Protein AF-A0A961TR04-F1 (afdb_monomer)

Foldseek 3Di:
DDDDDDDDPDDPPPPPPPPPPPPPQQLLLVVCVQAAAAEEEEEEQDPDPLSQVLRVLQLVLLCVLCVVPPHYYDYLYYFYDDPRHDPPGPSDCVVSVVVDPTPWYWYWYWYWYWDDQVKIKIKIKTWTWTWDDVCPDDPDPDDDDTDTDTRDMDMDIDIDHNVCVSVVRSVVSSVVSSVVSVSSRVSD

pLDDT: mean 76.0, std 17.71, range [36.78, 93.38]

Mean predicted aligned error: 11.46 Å

Radius of gyration: 23.52 Å; Cα contacts (8 Å, |Δi|>4): 302; chains: 1; bounding box: 79×54×66 Å

Nearest PDB structures (foldseek):
  7ozs-assembly1_C  TM=2.404E-01  e=2.301E-02  Thermochaetoides thermophila DSM 1495
  6yfn-assembly1_AA  TM=3.286E-01  e=3.580E+00  Leviviridae sp.
  6yfm-assembly1_AA  TM=3.570E-01  e=7.426E+00  Leviviridae sp.

Secondary structure (DSSP, 8-state):
-----------------------PPP-HHHHHTT--EEEEEEEES---HHHHHHHHHHHHHHHHHTTTSSSEEEEEEEEE-GGG--TTS---THHHHTTSS-SSEEEEEEEEEE--SSS-EEEEEEEEEEEE-TTTSS---S----EEEEEEEEEEEEES-TTTHHHHHHHHHHHHHHHHHHHHHHT-

Solvent-accessible surface area (backbone atoms only — not comparable to full-atom values): 10996 Å² total; per-residue (Å²): 134,88,83,86,84,87,83,81,82,79,74,82,79,75,78,76,74,73,73,66,75,73,74,76,76,79,62,30,45,70,67,50,60,78,49,59,22,34,39,32,35,26,42,24,44,42,82,54,74,56,51,58,53,35,43,53,50,37,46,49,37,51,47,60,55,40,67,84,51,96,49,53,70,44,79,73,51,76,35,35,30,75,92,41,34,54,100,85,52,72,56,58,60,68,69,61,59,70,72,45,101,42,92,36,43,41,33,38,39,35,40,38,39,51,54,58,87,89,67,30,37,40,39,41,34,41,34,34,28,35,81,35,55,75,38,74,81,46,101,52,96,55,93,50,68,72,46,72,44,73,78,46,77,52,75,50,74,52,69,50,62,65,92,53,44,53,63,53,53,31,53,52,50,27,54,52,48,40,51,51,39,50,53,44,62,72,35,104

Sequence (188 aa):
MKRLLTALLLAPIALSLAHSPTRAETDWKTVMAGIDGIVVYCRSTTREKYAAKICGTIAAAVSEGFGKSPLSVTDAGMVYTGAAAGKDENSDPLKTRSAHSFANPLFMRVHIKGTDDNNPAIYVGLRTMIAFEAATNSGSDLPGKAGDLVIEEVEAVANGPKSKLPAFIAANIAKRTKALIGEIVAGM

Structure (mmCIF, N/CA/C/O backbone):
data_AF-A0A961TR04-F1
#
_entry.id   AF-A0A961TR04-F1
#
loop_
_atom_site.group_PDB
_atom_site.id
_atom_site.type_symbol
_atom_site.label_atom_id
_atom_site.label_alt_id
_atom_site.label_comp_id
_atom_site.label_asym_id
_atom_site.label_entity_id
_atom_site.label_seq_id
_atom_site.pdbx_PDB_ins_code
_atom_site.Cartn_x
_atom_site.Cartn_y
_atom_site.Cartn_z
_atom_site.occupancy
_atom_site.B_iso_or_equiv
_atom_site.auth_seq_id
_atom_site.auth_comp_id
_atom_site.auth_asym_id
_atom_site.auth_atom_id
_atom_site.pdbx_PDB_model_num
ATOM 1 N N . MET A 1 1 ? -56.587 38.578 -44.967 1.00 37.03 1 MET A N 1
ATOM 2 C CA . MET A 1 1 ? -55.841 37.897 -46.052 1.00 37.03 1 MET A CA 1
ATOM 3 C C . MET A 1 1 ? -54.369 37.795 -45.662 1.00 37.03 1 MET A C 1
ATOM 5 O O . MET A 1 1 ? -53.836 38.816 -45.274 1.00 37.03 1 MET A O 1
ATOM 9 N N . LYS A 1 2 ? -53.766 36.600 -45.832 1.00 36.78 2 LYS A N 1
ATOM 10 C CA . LYS A 1 2 ? -52.315 36.278 -45.962 1.00 36.78 2 LYS A CA 1
ATOM 11 C C . LYS A 1 2 ? -51.413 36.592 -44.743 1.00 36.78 2 LYS A C 1
ATOM 13 O O . LYS A 1 2 ? -51.252 37.741 -44.385 1.00 36.78 2 LYS A O 1
ATOM 18 N N . ARG A 1 3 ? -50.961 35.597 -43.961 1.00 41.91 3 ARG A N 1
ATOM 19 C CA . ARG A 1 3 ? -49.939 34.526 -44.165 1.00 41.91 3 ARG A CA 1
ATOM 20 C C . ARG A 1 3 ? -48.523 34.949 -43.720 1.00 41.91 3 ARG A C 1
ATOM 22 O O . ARG A 1 3 ? -47.946 35.828 -44.334 1.00 41.91 3 ARG A O 1
ATOM 29 N N . LEU A 1 4 ? -48.028 34.196 -42.725 1.00 45.94 4 LEU A N 1
ATOM 30 C CA . LEU A 1 4 ? -46.658 33.716 -42.458 1.00 45.94 4 LEU A CA 1
ATOM 31 C C . LEU A 1 4 ? -45.469 34.683 -42.586 1.00 45.94 4 LEU A C 1
ATOM 33 O O . LEU A 1 4 ? -45.166 35.128 -43.683 1.00 45.94 4 LEU A O 1
ATOM 37 N N . LEU A 1 5 ? -44.636 34.727 -41.539 1.00 45.53 5 LEU A N 1
ATOM 38 C CA . LEU A 1 5 ? -43.293 34.129 -41.623 1.00 45.53 5 LEU A CA 1
ATOM 39 C C . LEU A 1 5 ? -42.699 33.892 -40.225 1.00 45.53 5 LEU A C 1
ATOM 41 O O . LEU A 1 5 ? -42.346 34.808 -39.492 1.00 45.53 5 LEU A O 1
ATOM 45 N N . THR A 1 6 ? -42.631 32.611 -39.879 1.00 51.78 6 THR A N 1
ATOM 46 C CA . THR A 1 6 ? -41.974 32.033 -38.710 1.00 51.78 6 THR A CA 1
ATOM 47 C C . THR A 1 6 ? -40.463 32.055 -38.945 1.00 51.78 6 THR A C 1
ATOM 49 O O . THR A 1 6 ? -39.988 31.385 -39.859 1.00 51.78 6 THR A O 1
ATOM 52 N N . ALA A 1 7 ? -39.698 32.797 -38.141 1.00 49.91 7 ALA A N 1
ATOM 53 C CA . ALA A 1 7 ? -38.238 32.701 -38.128 1.00 49.91 7 ALA A CA 1
ATOM 54 C C . ALA A 1 7 ? -37.810 31.759 -36.993 1.00 49.91 7 ALA A C 1
ATOM 56 O O . ALA A 1 7 ? -37.716 32.148 -35.831 1.00 49.91 7 ALA A O 1
ATOM 57 N N . LEU A 1 8 ? -37.612 30.490 -37.352 1.00 46.19 8 LEU A N 1
ATOM 58 C CA . LEU A 1 8 ? -37.043 29.451 -36.502 1.00 46.19 8 LEU A CA 1
ATOM 59 C C . LEU A 1 8 ? -35.524 29.696 -36.405 1.00 46.19 8 LEU A C 1
ATOM 61 O O . LEU A 1 8 ? -34.775 29.350 -37.316 1.00 46.19 8 LEU A O 1
ATOM 65 N N . LEU A 1 9 ? -35.059 30.326 -35.325 1.00 46.28 9 LEU A N 1
ATOM 66 C CA . LEU A 1 9 ? -33.632 30.383 -34.997 1.00 46.28 9 LEU A CA 1
ATOM 67 C C . LEU A 1 9 ? -33.220 29.046 -34.369 1.00 46.28 9 LEU A C 1
ATOM 69 O O . LEU A 1 9 ? -33.345 28.829 -33.167 1.00 46.28 9 LEU A O 1
ATOM 73 N N . LEU A 1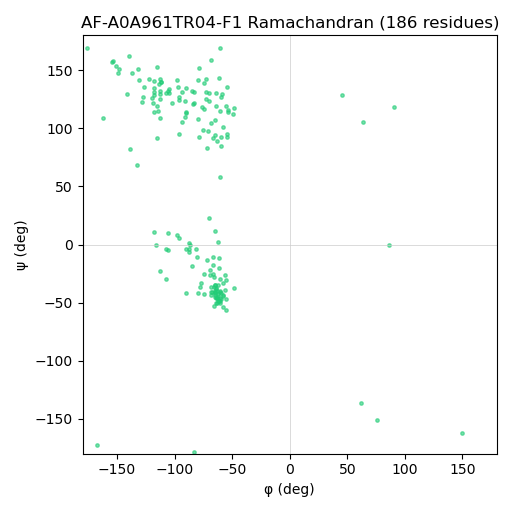 10 ? -32.755 28.131 -35.219 1.00 46.91 10 LEU A N 1
ATOM 74 C CA . LEU A 1 10 ? -32.037 26.923 -34.822 1.00 46.91 10 LEU A CA 1
ATOM 75 C C . LEU A 1 10 ? -30.648 27.327 -34.314 1.00 46.91 10 LEU A C 1
ATOM 77 O O . LEU A 1 10 ? -29.726 27.542 -35.098 1.00 46.91 10 LEU A O 1
ATOM 81 N N . ALA A 1 11 ? -30.501 27.440 -32.995 1.00 53.88 11 ALA A N 1
ATOM 82 C CA . ALA A 1 11 ? -29.190 27.435 -32.363 1.00 53.88 11 ALA A CA 1
ATOM 83 C C . ALA A 1 11 ? -28.605 26.014 -32.479 1.00 53.88 11 ALA A C 1
ATOM 85 O O . ALA A 1 11 ? -29.250 25.066 -32.017 1.00 53.88 11 ALA A O 1
ATOM 86 N N . PRO A 1 12 ? -27.413 25.816 -33.069 1.00 51.50 12 PRO A N 1
ATOM 87 C CA . PRO A 1 12 ? -26.724 24.548 -32.937 1.00 51.50 12 PRO A CA 1
ATOM 88 C C . PRO A 1 12 ? -26.282 24.430 -31.478 1.00 51.50 12 PRO A C 1
ATOM 90 O O . PRO A 1 12 ? -25.339 25.085 -31.037 1.00 51.50 12 PRO A O 1
ATOM 93 N N . ILE A 1 13 ? -26.989 23.600 -30.713 1.00 53.47 13 ILE A N 1
ATOM 94 C CA . ILE A 1 13 ? -26.466 23.062 -29.462 1.00 53.47 13 ILE A CA 1
ATOM 95 C C . ILE A 1 13 ? -25.293 22.186 -29.887 1.00 53.47 13 ILE A C 1
ATOM 97 O O . ILE A 1 13 ? -25.470 21.037 -30.287 1.00 53.47 13 ILE A O 1
ATOM 101 N N . ALA A 1 14 ? -24.094 22.764 -29.879 1.00 48.81 14 ALA A N 1
ATOM 102 C CA . ALA A 1 14 ? -22.871 21.996 -29.905 1.00 48.81 14 ALA A CA 1
ATOM 103 C C . ALA A 1 14 ? -22.930 21.082 -28.679 1.00 48.81 14 ALA A C 1
ATOM 105 O O . ALA A 1 14 ? -22.740 21.531 -27.548 1.00 48.81 14 ALA A O 1
ATOM 106 N N . LEU A 1 15 ? -23.273 19.809 -28.897 1.00 47.28 15 LEU A N 1
ATOM 107 C CA . LEU A 1 15 ? -22.956 18.759 -27.949 1.00 47.28 15 LEU A CA 1
ATOM 108 C C . LEU A 1 15 ? -21.437 18.763 -27.836 1.00 47.28 15 LEU A C 1
ATOM 110 O O . LEU A 1 15 ? -20.731 18.120 -28.612 1.00 47.28 15 LEU A O 1
ATOM 114 N N . SER A 1 16 ? -20.938 19.512 -26.863 1.00 48.31 16 SER A N 1
ATOM 115 C CA . SER A 1 16 ? -19.654 19.260 -26.248 1.00 48.31 16 SER A CA 1
ATOM 116 C C . SER A 1 16 ? -19.758 17.859 -25.661 1.00 48.31 16 SER A C 1
ATOM 118 O O . SER A 1 16 ? -20.138 17.679 -24.506 1.00 48.31 16 SER A O 1
ATOM 120 N N . LEU A 1 17 ? -19.492 16.850 -26.494 1.00 46.16 17 LEU A N 1
ATOM 121 C CA . LEU A 1 17 ? -19.031 15.551 -26.048 1.00 46.16 17 LEU A CA 1
ATOM 122 C C . LEU A 1 17 ? -17.801 15.859 -25.208 1.00 46.16 17 LEU A C 1
ATOM 124 O O . LEU A 1 17 ? -16.700 16.039 -25.734 1.00 46.16 17 LEU A O 1
ATOM 128 N N . ALA A 1 18 ? -18.034 16.021 -23.907 1.00 44.34 18 ALA A N 1
ATOM 129 C CA . ALA A 1 18 ? -17.011 15.986 -22.899 1.00 44.34 18 ALA A CA 1
ATOM 130 C C . ALA A 1 18 ? -16.317 14.646 -23.114 1.00 44.34 18 ALA A C 1
ATOM 132 O O . ALA A 1 18 ? -16.798 13.605 -22.675 1.00 44.34 18 ALA A O 1
ATOM 133 N N . HIS A 1 19 ? -15.228 14.672 -23.878 1.00 43.44 19 HIS A N 1
ATOM 134 C CA . HIS A 1 19 ? -14.246 13.618 -23.855 1.00 43.44 19 HIS A CA 1
ATOM 135 C C . HIS A 1 19 ? -13.722 13.670 -22.429 1.00 43.44 19 HIS A C 1
ATOM 137 O O . HIS A 1 19 ? -12.819 14.443 -22.114 1.00 43.44 19 HIS A O 1
ATOM 143 N N . SER A 1 20 ? -14.368 12.923 -21.531 1.00 40.94 20 SER A N 1
ATOM 144 C CA . SER A 1 20 ? -13.704 12.478 -20.322 1.00 40.94 20 SER A CA 1
ATOM 145 C C . SER A 1 20 ? -12.385 11.910 -20.827 1.00 40.94 20 SER A C 1
ATOM 147 O O . SER A 1 20 ? -12.444 11.019 -21.678 1.00 40.94 20 SER A O 1
ATOM 149 N N . PRO A 1 21 ? -11.225 12.472 -20.445 1.00 44.12 21 PRO A N 1
ATOM 150 C CA . PRO A 1 21 ? -9.965 11.899 -20.868 1.00 44.12 21 PRO A CA 1
ATOM 151 C C . PRO A 1 21 ? -10.035 10.436 -20.464 1.00 44.12 21 PRO A C 1
ATOM 153 O O . PRO A 1 21 ? -10.213 10.126 -19.282 1.00 44.12 21 PRO A O 1
ATOM 156 N N . THR A 1 22 ? -10.025 9.548 -21.458 1.00 44.94 22 THR A N 1
ATOM 157 C CA . THR A 1 22 ? -9.901 8.120 -21.219 1.00 44.94 22 THR A CA 1
ATOM 158 C C . THR A 1 22 ? -8.659 8.012 -20.363 1.00 44.94 22 THR A C 1
ATOM 160 O O . THR A 1 22 ? -7.586 8.440 -20.793 1.00 44.94 22 THR A O 1
ATOM 163 N N . ARG A 1 23 ? -8.831 7.591 -19.108 1.00 51.41 23 ARG A N 1
ATOM 164 C CA . ARG A 1 23 ? -7.714 7.359 -18.203 1.00 51.41 23 ARG A CA 1
ATOM 165 C C . ARG A 1 23 ? -6.738 6.494 -18.986 1.00 51.41 23 ARG A C 1
ATOM 167 O O . ARG A 1 23 ? -7.114 5.388 -19.365 1.00 51.41 23 ARG A O 1
ATOM 174 N N . ALA A 1 24 ? -5.573 7.047 -19.321 1.00 59.09 24 ALA A N 1
ATOM 175 C CA . ALA A 1 24 ? -4.557 6.288 -20.022 1.00 59.09 24 ALA A CA 1
ATOM 176 C C . ALA A 1 24 ? -4.289 5.054 -19.160 1.00 59.09 24 ALA A C 1
ATOM 178 O O . ALA A 1 24 ? -4.007 5.187 -17.968 1.00 59.09 24 ALA A O 1
ATOM 179 N N . GLU A 1 25 ? -4.526 3.879 -19.731 1.00 69.12 25 GLU A N 1
ATOM 180 C CA . GLU A 1 25 ? -4.279 2.617 -19.052 1.00 69.12 25 GLU A CA 1
ATOM 181 C C . GLU A 1 25 ? -2.795 2.577 -18.679 1.00 69.12 25 GLU A C 1
ATOM 183 O O . GLU A 1 25 ? -1.936 2.909 -19.502 1.00 69.12 25 GLU A O 1
ATOM 188 N N . THR A 1 26 ? -2.492 2.277 -17.416 1.00 79.00 26 THR A N 1
ATOM 189 C CA . THR A 1 26 ? -1.107 2.218 -16.947 1.00 79.00 26 THR A CA 1
ATOM 190 C C . THR A 1 26 ? -0.405 1.083 -17.687 1.00 79.00 26 THR A C 1
ATOM 192 O O . THR A 1 26 ? -0.812 -0.070 -17.563 1.00 79.00 26 THR A O 1
ATOM 195 N N . ASP A 1 27 ? 0.650 1.394 -18.449 1.00 84.31 27 ASP A N 1
ATOM 196 C CA . ASP A 1 27 ? 1.469 0.381 -19.123 1.00 84.31 27 ASP A CA 1
ATOM 197 C C . ASP A 1 27 ? 2.322 -0.371 -18.095 1.00 84.31 27 ASP A C 1
ATOM 199 O O . ASP A 1 27 ? 3.489 -0.053 -17.839 1.00 84.31 27 ASP A O 1
ATOM 203 N N . TRP A 1 28 ? 1.701 -1.373 -17.476 1.00 84.81 28 TRP A N 1
ATOM 204 C CA . TRP A 1 28 ? 2.331 -2.201 -16.461 1.00 84.81 28 TRP A CA 1
ATOM 205 C C . TRP A 1 28 ? 3.546 -2.945 -16.998 1.00 84.81 28 TRP A C 1
ATOM 207 O O . TRP A 1 28 ? 4.502 -3.121 -16.254 1.00 84.81 28 TRP A O 1
ATOM 217 N N . LYS A 1 29 ? 3.593 -3.290 -18.286 1.00 86.44 29 LYS A N 1
ATOM 218 C CA . LYS A 1 29 ? 4.763 -3.952 -18.863 1.00 86.44 29 LYS A CA 1
ATOM 219 C C . LYS A 1 29 ? 5.997 -3.060 -18.794 1.00 86.44 29 LYS A C 1
ATOM 221 O O . LYS A 1 29 ? 7.066 -3.505 -18.377 1.00 86.44 29 LYS A O 1
ATOM 226 N N . THR A 1 30 ? 5.840 -1.794 -19.174 1.00 86.06 30 THR A N 1
ATOM 227 C CA . THR A 1 30 ? 6.915 -0.799 -19.094 1.00 86.06 30 THR A CA 1
ATOM 228 C C . THR A 1 30 ? 7.273 -0.477 -17.645 1.00 86.06 30 THR A C 1
ATOM 230 O O . THR A 1 30 ? 8.452 -0.389 -17.319 1.00 86.06 30 THR A O 1
ATOM 233 N N . VAL A 1 31 ? 6.282 -0.347 -16.756 1.00 82.56 31 VAL A N 1
ATOM 234 C CA . VAL A 1 31 ? 6.515 -0.069 -15.326 1.00 82.56 31 VAL A CA 1
ATOM 235 C C . VAL A 1 31 ? 7.247 -1.215 -14.624 1.00 82.56 31 VAL A C 1
ATOM 237 O O . VAL A 1 31 ? 8.117 -0.968 -13.793 1.00 82.56 31 VAL A O 1
ATOM 240 N N . MET A 1 32 ? 6.897 -2.462 -14.937 1.00 84.75 32 MET A N 1
ATOM 241 C CA . MET A 1 32 ? 7.470 -3.651 -14.303 1.00 84.75 32 MET A CA 1
ATOM 242 C C . MET A 1 32 ? 8.835 -4.034 -14.887 1.00 84.75 32 MET A C 1
ATOM 244 O O . MET A 1 32 ? 9.531 -4.873 -14.311 1.00 84.75 32 MET A O 1
ATOM 248 N N . ALA A 1 33 ? 9.252 -3.421 -15.999 1.00 86.06 33 ALA A N 1
ATOM 249 C CA . ALA A 1 33 ? 10.560 -3.659 -16.587 1.00 86.06 33 ALA A CA 1
ATOM 250 C C . ALA A 1 33 ? 11.676 -3.281 -15.598 1.00 86.06 33 ALA A C 1
ATOM 252 O O . ALA A 1 33 ? 11.855 -2.120 -15.242 1.00 86.06 33 ALA A O 1
ATOM 253 N N . GLY A 1 34 ? 12.446 -4.280 -15.163 1.00 83.69 34 GLY A N 1
ATOM 254 C CA . GLY A 1 34 ? 13.565 -4.089 -14.238 1.00 83.69 34 GLY A CA 1
ATOM 255 C C . GLY A 1 34 ? 13.196 -4.105 -12.754 1.00 83.69 34 GLY A C 1
ATOM 256 O O . GLY A 1 34 ? 14.108 -4.013 -11.937 1.00 83.69 34 GLY A O 1
ATOM 257 N N . ILE A 1 35 ? 11.915 -4.274 -12.400 1.00 88.19 35 ILE A N 1
ATOM 258 C CA . ILE A 1 35 ? 11.495 -4.502 -11.012 1.00 88.19 35 ILE A CA 1
ATOM 259 C C . ILE A 1 35 ? 11.887 -5.917 -10.579 1.00 88.19 35 ILE A C 1
ATOM 261 O O . ILE A 1 35 ? 11.585 -6.884 -11.277 1.00 88.19 35 ILE A O 1
ATOM 265 N N . ASP A 1 36 ? 12.527 -6.051 -9.417 1.00 87.50 36 ASP A N 1
ATOM 266 C CA . ASP A 1 36 ? 13.036 -7.330 -8.893 1.00 87.50 36 ASP A CA 1
ATOM 267 C C . ASP A 1 36 ? 12.377 -7.783 -7.579 1.00 87.50 36 ASP A C 1
ATOM 269 O O . ASP A 1 36 ? 12.650 -8.877 -7.080 1.00 87.50 36 ASP A O 1
ATOM 273 N N . GLY A 1 37 ? 11.439 -6.995 -7.056 1.00 89.31 37 GLY A N 1
ATOM 274 C CA . GLY A 1 37 ? 10.620 -7.384 -5.918 1.00 89.31 37 GLY A CA 1
ATOM 275 C C . GLY A 1 37 ? 9.552 -6.364 -5.557 1.00 89.31 37 GLY A C 1
ATOM 276 O O . GLY A 1 37 ? 9.533 -5.237 -6.051 1.00 89.31 37 GLY A O 1
ATOM 277 N N . ILE A 1 38 ? 8.649 -6.773 -4.672 1.00 89.56 38 ILE A N 1
ATOM 278 C CA . ILE A 1 38 ? 7.588 -5.931 -4.123 1.00 89.56 38 ILE A CA 1
ATOM 279 C C . ILE A 1 38 ? 7.862 -5.707 -2.638 1.00 89.56 38 ILE A C 1
ATOM 281 O O . ILE A 1 38 ? 8.087 -6.656 -1.886 1.00 89.56 38 ILE A O 1
ATOM 285 N N . VAL A 1 39 ? 7.780 -4.458 -2.191 1.00 88.38 39 VAL A N 1
ATOM 286 C CA . VAL A 1 39 ? 7.856 -4.107 -0.768 1.00 88.38 39 VAL A CA 1
ATOM 287 C C . VAL A 1 39 ? 6.548 -3.451 -0.353 1.00 88.38 39 VAL A C 1
ATOM 289 O O . VAL A 1 39 ? 6.233 -2.343 -0.792 1.00 88.38 39 VAL A O 1
ATOM 292 N N . VAL A 1 40 ? 5.789 -4.111 0.520 1.00 89.38 40 VAL A N 1
ATOM 293 C CA . VAL A 1 40 ? 4.598 -3.533 1.147 1.00 89.38 40 VAL A CA 1
ATOM 294 C C . VAL A 1 40 ? 4.954 -2.995 2.525 1.00 89.38 40 VAL A C 1
ATOM 296 O O . VAL A 1 40 ? 5.672 -3.633 3.287 1.00 89.38 40 VAL A O 1
ATOM 299 N N . TYR A 1 41 ? 4.482 -1.795 2.846 1.00 88.75 41 TYR A N 1
ATOM 300 C CA . TYR A 1 41 ? 4.689 -1.209 4.167 1.00 88.75 41 TYR A CA 1
ATOM 301 C C . TYR A 1 41 ? 3.584 -0.226 4.512 1.00 88.75 41 TY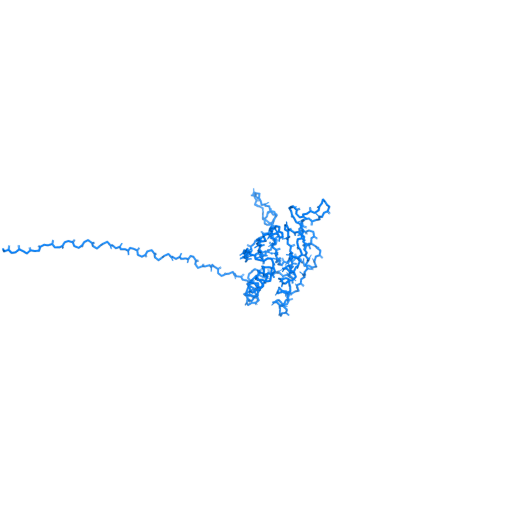R A C 1
ATOM 303 O O . TYR A 1 41 ? 2.941 0.356 3.635 1.00 88.75 41 TYR A O 1
ATOM 311 N N . CYS A 1 42 ? 3.390 0.017 5.801 1.00 89.62 42 CYS A N 1
ATOM 312 C CA . CYS A 1 42 ? 2.360 0.918 6.286 1.00 89.62 42 CYS A CA 1
ATOM 313 C C . CYS A 1 42 ? 2.963 2.145 6.947 1.00 89.62 42 CYS A C 1
ATOM 315 O O . CYS A 1 42 ? 3.895 2.061 7.739 1.00 89.62 42 CYS A O 1
ATOM 317 N N . ARG A 1 43 ? 2.378 3.301 6.661 1.00 89.62 43 ARG A N 1
ATOM 318 C CA . ARG A 1 43 ? 2.670 4.562 7.325 1.00 89.62 43 ARG A CA 1
ATOM 319 C C . ARG A 1 43 ? 1.428 5.002 8.078 1.00 89.62 43 ARG A C 1
ATOM 321 O O . ARG A 1 43 ? 0.425 5.322 7.445 1.00 89.62 43 ARG A O 1
ATOM 328 N N . SER A 1 44 ? 1.501 5.054 9.401 1.00 91.25 44 SER A N 1
ATOM 329 C CA . SER A 1 44 ? 0.367 5.449 10.234 1.00 91.25 44 SER A CA 1
ATOM 330 C C . SER A 1 44 ? 0.597 6.795 10.917 1.00 91.25 44 SER A C 1
ATOM 332 O O . SER A 1 44 ? 1.689 7.078 11.409 1.00 91.25 44 SER A O 1
ATOM 334 N N . THR A 1 45 ? -0.439 7.632 10.978 1.00 90.12 45 THR A N 1
ATOM 335 C CA . THR A 1 45 ? -0.461 8.839 11.829 1.00 90.12 45 THR A CA 1
ATOM 336 C C . THR A 1 45 ? -1.190 8.612 13.151 1.00 90.12 45 THR A C 1
ATOM 338 O O . THR A 1 45 ? -1.437 9.563 13.886 1.00 90.12 45 THR A O 1
ATOM 341 N N . THR A 1 46 ? -1.557 7.365 13.446 1.00 87.81 46 THR A N 1
ATOM 342 C CA . THR A 1 46 ? -2.259 6.949 14.663 1.00 87.81 46 THR A CA 1
ATOM 343 C C . THR A 1 46 ? -1.656 5.654 15.214 1.00 87.81 46 THR A C 1
ATOM 345 O O . THR A 1 46 ? -1.176 4.817 14.448 1.00 87.81 46 THR A O 1
ATOM 348 N N . ARG A 1 47 ? -1.671 5.477 16.539 1.00 88.25 47 ARG A N 1
ATOM 349 C CA . ARG A 1 47 ? -1.223 4.240 17.213 1.00 88.25 47 ARG A CA 1
ATOM 350 C C . ARG A 1 47 ? -2.355 3.278 17.537 1.00 88.25 47 ARG A C 1
ATOM 352 O O . ARG A 1 47 ? -2.136 2.263 18.195 1.00 88.25 47 ARG A O 1
ATOM 359 N N . GLU A 1 48 ? -3.562 3.593 17.091 1.00 87.69 48 GLU A N 1
ATOM 360 C CA . GLU A 1 48 ? -4.709 2.769 17.411 1.00 87.69 48 GLU A CA 1
ATOM 361 C C . GLU A 1 48 ? -4.569 1.348 16.869 1.00 87.69 48 GLU A C 1
ATOM 363 O O . GLU A 1 48 ? -4.079 1.116 15.759 1.00 87.69 48 GLU A O 1
ATOM 368 N N . LYS A 1 49 ? -5.066 0.371 17.638 1.00 86.25 49 LYS A N 1
ATOM 369 C CA . LYS A 1 49 ? -4.952 -1.064 17.307 1.00 86.25 49 LYS A CA 1
ATOM 370 C C . LYS A 1 49 ? -5.526 -1.406 15.930 1.00 86.25 49 LYS A C 1
ATOM 372 O O . LYS A 1 49 ? -5.108 -2.380 15.303 1.00 86.25 49 LYS A O 1
ATOM 377 N N . TYR A 1 50 ? -6.483 -0.615 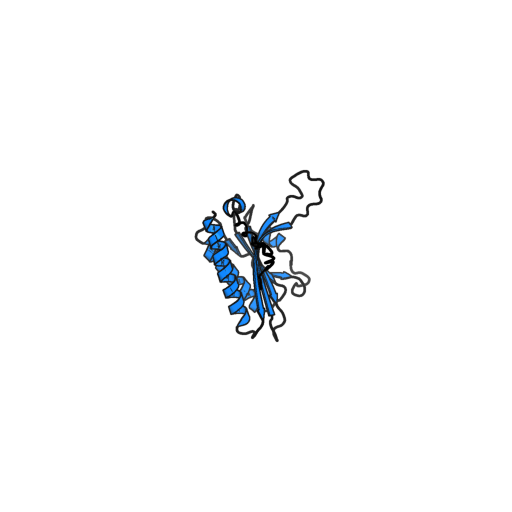15.441 1.00 86.06 50 TYR A N 1
ATOM 378 C CA . TYR A 1 50 ? -7.053 -0.821 14.116 1.00 86.06 50 TYR A CA 1
ATOM 379 C C . TYR A 1 50 ? -6.045 -0.590 12.985 1.00 86.06 50 TYR A C 1
ATOM 381 O O . TYR A 1 50 ? -6.184 -1.226 11.942 1.00 86.06 50 TYR A O 1
ATOM 389 N N . ALA A 1 51 ? -5.031 0.264 13.167 1.00 89.75 51 ALA A N 1
ATOM 390 C CA . ALA A 1 51 ? -4.040 0.550 12.132 1.00 89.75 51 ALA A CA 1
ATOM 391 C C . ALA A 1 51 ? -3.216 -0.703 11.803 1.00 89.75 51 ALA A C 1
ATOM 393 O O . ALA A 1 51 ? -3.035 -1.030 10.633 1.00 89.75 51 ALA A O 1
ATOM 394 N N . ALA A 1 52 ? -2.826 -1.473 12.825 1.00 89.12 52 ALA A N 1
ATOM 395 C CA . ALA A 1 52 ? -2.148 -2.760 12.653 1.00 89.12 52 ALA A CA 1
ATOM 396 C C . ALA A 1 52 ? -3.013 -3.775 11.912 1.00 89.12 52 ALA A C 1
ATOM 398 O O . ALA A 1 52 ? -2.543 -4.434 10.987 1.00 89.12 52 ALA A O 1
ATOM 399 N N . LYS A 1 53 ? -4.301 -3.848 12.257 1.00 89.69 53 LYS A N 1
ATOM 400 C CA . LYS A 1 53 ? -5.242 -4.743 11.580 1.00 89.69 53 LYS A CA 1
ATOM 401 C C . LYS A 1 53 ? -5.428 -4.378 10.104 1.00 89.69 53 LYS A C 1
ATOM 403 O O . LYS A 1 53 ? -5.404 -5.266 9.256 1.00 89.69 53 LYS A O 1
ATOM 408 N N . ILE A 1 54 ? -5.615 -3.093 9.798 1.00 91.81 54 ILE A N 1
ATOM 409 C CA . ILE A 1 54 ? -5.744 -2.595 8.420 1.00 91.81 54 ILE A CA 1
ATOM 410 C C . ILE A 1 54 ? -4.470 -2.910 7.635 1.00 91.81 54 ILE A C 1
ATOM 412 O O . ILE A 1 54 ? -4.555 -3.489 6.556 1.00 91.81 54 ILE A O 1
ATOM 416 N N . CYS A 1 55 ? -3.309 -2.586 8.209 1.00 92.00 55 CYS A N 1
ATOM 417 C CA . CYS A 1 55 ? -2.010 -2.840 7.602 1.00 92.00 55 CYS A CA 1
ATOM 418 C C . CYS A 1 55 ? -1.827 -4.317 7.236 1.00 92.00 55 CYS A C 1
ATOM 420 O O . CYS A 1 55 ? -1.652 -4.634 6.064 1.00 92.00 55 CYS A O 1
ATOM 422 N N . GLY A 1 56 ? -1.977 -5.220 8.212 1.00 92.44 56 GLY A N 1
ATOM 423 C CA . GLY A 1 56 ? -1.813 -6.656 7.984 1.00 92.44 56 GLY A CA 1
ATOM 424 C C . GLY A 1 56 ? -2.827 -7.228 6.991 1.00 92.44 56 GLY A C 1
ATOM 425 O O . GLY A 1 56 ? -2.483 -8.090 6.191 1.00 92.44 56 GLY A O 1
ATOM 426 N N . THR A 1 57 ? -4.064 -6.714 6.977 1.00 92.69 57 THR A N 1
ATOM 427 C CA . THR A 1 57 ? -5.081 -7.149 6.001 1.00 92.69 57 THR A CA 1
ATOM 428 C C . THR A 1 57 ? -4.678 -6.783 4.572 1.00 92.69 57 THR A C 1
ATOM 430 O O . THR A 1 57 ? -4.835 -7.591 3.659 1.00 92.69 57 THR A O 1
ATOM 433 N N . ILE A 1 58 ? -4.161 -5.570 4.366 1.00 92.69 58 ILE A N 1
ATOM 434 C CA . ILE A 1 58 ? -3.759 -5.105 3.036 1.00 92.69 58 ILE A CA 1
ATOM 435 C C . ILE A 1 58 ? -2.452 -5.774 2.610 1.00 92.69 58 ILE A C 1
ATOM 437 O O . ILE A 1 58 ? -2.377 -6.245 1.481 1.00 92.69 58 ILE A O 1
ATOM 441 N N . ALA A 1 59 ? -1.465 -5.898 3.502 1.00 91.56 59 ALA A N 1
ATOM 442 C CA . ALA A 1 59 ? -0.223 -6.621 3.229 1.00 91.56 59 ALA A CA 1
ATOM 443 C C . ALA A 1 59 ? -0.489 -8.08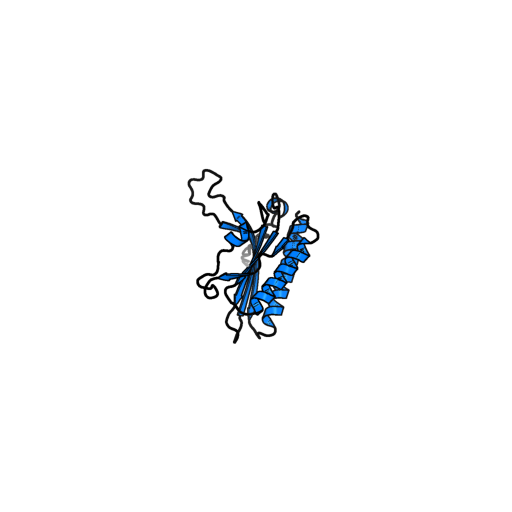1 2.832 1.00 91.56 59 ALA A C 1
ATOM 445 O O . ALA A 1 59 ? 0.027 -8.543 1.818 1.00 91.56 59 ALA A O 1
ATOM 446 N N . ALA A 1 60 ? -1.384 -8.777 3.544 1.00 93.00 60 ALA A N 1
ATOM 447 C CA . ALA A 1 60 ? -1.802 -10.127 3.174 1.00 93.00 60 ALA A CA 1
ATOM 448 C C . ALA A 1 60 ? -2.466 -10.176 1.788 1.00 93.00 60 ALA A C 1
ATOM 450 O O . ALA A 1 60 ? -2.173 -11.077 1.006 1.00 93.00 60 ALA A O 1
ATOM 451 N N . ALA A 1 61 ? -3.316 -9.198 1.453 1.00 93.38 61 ALA A N 1
ATOM 452 C CA . ALA A 1 61 ? -3.928 -9.114 0.127 1.00 93.38 61 ALA A CA 1
ATOM 453 C C . ALA A 1 61 ? -2.894 -8.869 -0.986 1.00 93.38 61 ALA A C 1
ATOM 455 O O . ALA A 1 61 ? -3.060 -9.402 -2.084 1.00 93.38 61 ALA A O 1
ATOM 456 N N . VAL A 1 62 ? -1.834 -8.101 -0.705 1.00 92.81 62 VAL A N 1
ATOM 457 C CA . VAL A 1 62 ? -0.712 -7.896 -1.633 1.00 92.81 62 VAL A CA 1
ATOM 458 C C . VAL A 1 62 ? 0.044 -9.202 -1.858 1.00 92.81 62 VAL A C 1
ATOM 460 O O . VAL A 1 62 ? 0.179 -9.636 -3.001 1.00 92.81 62 VAL A O 1
ATOM 463 N N . SER A 1 63 ? 0.474 -9.861 -0.782 1.00 92.62 63 SER A N 1
ATOM 464 C CA . SER A 1 63 ? 1.205 -11.129 -0.863 1.00 92.62 63 SER A CA 1
ATOM 465 C C . SER A 1 63 ? 0.396 -12.228 -1.556 1.00 92.62 63 SER A C 1
ATOM 467 O O . SER A 1 63 ? 0.933 -12.951 -2.389 1.00 92.62 63 SER A O 1
ATOM 469 N N . GLU A 1 64 ? -0.904 -12.337 -1.265 1.00 93.38 64 GLU A N 1
ATOM 470 C CA . GLU A 1 64 ? -1.804 -13.286 -1.935 1.00 93.38 64 GLU A CA 1
ATOM 471 C C . GLU A 1 64 ? -1.927 -12.976 -3.435 1.00 93.38 64 GLU A C 1
ATOM 473 O O . GLU A 1 64 ? -1.828 -13.883 -4.261 1.00 93.38 64 GLU A O 1
ATOM 478 N N . GLY A 1 65 ? -2.116 -11.701 -3.796 1.00 91.56 65 GLY A N 1
ATOM 479 C CA . GLY A 1 65 ? -2.297 -11.277 -5.185 1.00 91.56 65 GLY A CA 1
ATOM 480 C C . GLY A 1 65 ? -1.078 -11.557 -6.066 1.00 91.56 65 GLY A C 1
ATOM 481 O O . GLY A 1 65 ? -1.230 -12.014 -7.197 1.00 91.56 65 GLY A O 1
ATOM 482 N N . PHE A 1 66 ? 0.127 -11.346 -5.536 1.00 92.38 66 PHE A N 1
ATOM 483 C CA . PHE A 1 66 ? 1.380 -11.628 -6.240 1.00 92.38 66 PHE A CA 1
ATOM 484 C C . PHE A 1 66 ? 1.878 -13.069 -6.068 1.00 92.38 66 PHE A C 1
ATOM 486 O O . PHE A 1 66 ? 2.899 -13.413 -6.648 1.00 92.38 66 PHE A O 1
ATOM 493 N N . GLY A 1 67 ? 1.173 -13.953 -5.355 1.00 88.06 67 GLY A N 1
ATOM 494 C CA . GLY A 1 67 ? 1.650 -15.317 -5.071 1.00 88.06 67 GLY A CA 1
ATOM 495 C C . GLY A 1 67 ? 1.887 -16.213 -6.300 1.00 88.06 67 GLY A C 1
ATOM 496 O O . GLY A 1 67 ? 2.468 -17.286 -6.169 1.00 88.06 67 GLY A O 1
ATOM 497 N N . LYS A 1 68 ? 1.438 -15.793 -7.490 1.00 84.19 68 LYS A N 1
ATOM 498 C CA . LYS A 1 68 ? 1.704 -16.458 -8.782 1.00 84.19 68 LYS A CA 1
ATOM 499 C C . LYS A 1 68 ? 2.693 -15.697 -9.676 1.00 84.19 68 LYS A C 1
ATOM 501 O O . LYS A 1 68 ? 3.002 -16.169 -10.765 1.00 84.19 68 LYS A O 1
ATOM 506 N N . SER A 1 69 ? 3.138 -14.519 -9.248 1.00 87.12 69 SER A N 1
ATOM 507 C CA . SER A 1 69 ? 4.138 -13.706 -9.938 1.00 87.12 69 SER A CA 1
ATOM 508 C C . SER A 1 69 ? 5.544 -14.257 -9.667 1.00 87.12 69 SER A C 1
ATOM 510 O O . SER A 1 69 ? 5.774 -14.826 -8.599 1.00 87.12 69 SER A O 1
ATOM 512 N N . PRO A 1 70 ? 6.512 -14.074 -10.586 1.00 85.81 70 PRO A N 1
ATOM 513 C CA . PRO A 1 70 ? 7.922 -14.344 -10.300 1.00 85.81 70 PRO A CA 1
ATOM 514 C C . PRO A 1 70 ? 8.529 -13.387 -9.256 1.00 85.81 70 PRO A C 1
ATOM 516 O O . PRO A 1 70 ? 9.645 -13.620 -8.796 1.00 85.81 70 PRO A O 1
ATOM 519 N N . LEU A 1 71 ? 7.829 -12.308 -8.885 1.00 88.81 71 LEU A N 1
ATOM 520 C CA . LEU A 1 71 ? 8.322 -11.319 -7.931 1.00 88.81 71 LEU A CA 1
ATOM 521 C C . LEU A 1 71 ? 8.083 -11.762 -6.491 1.00 88.81 71 LEU A C 1
ATOM 523 O O . LEU A 1 71 ? 6.970 -12.104 -6.094 1.00 88.81 71 LEU A O 1
ATOM 527 N N . SER A 1 72 ? 9.136 -11.674 -5.683 1.00 89.81 72 SER A N 1
ATOM 528 C CA . SER A 1 72 ? 9.029 -11.875 -4.241 1.00 89.81 72 SER A CA 1
ATOM 529 C C . SER A 1 72 ? 8.372 -10.663 -3.581 1.00 89.81 72 SER A C 1
ATOM 531 O O . SER A 1 72 ? 8.688 -9.521 -3.914 1.00 89.81 72 SER A O 1
ATOM 533 N N . VAL A 1 73 ? 7.485 -10.907 -2.617 1.00 90.69 73 VAL A N 1
ATOM 534 C CA . VAL A 1 73 ? 6.840 -9.858 -1.816 1.00 90.69 73 VAL A CA 1
ATOM 535 C C . VAL A 1 73 ? 7.412 -9.872 -0.406 1.00 90.69 73 VAL A C 1
ATOM 537 O O . VAL A 1 73 ? 7.426 -10.917 0.243 1.00 90.69 73 VAL A O 1
ATOM 540 N N . THR A 1 74 ? 7.818 -8.705 0.089 1.00 88.62 74 THR A N 1
ATOM 541 C CA . THR A 1 74 ? 8.239 -8.515 1.480 1.00 88.62 74 THR A CA 1
ATOM 542 C C . THR A 1 74 ? 7.332 -7.516 2.191 1.00 88.62 74 THR A C 1
ATOM 544 O O . THR A 1 74 ? 7.097 -6.418 1.685 1.00 88.62 74 THR A O 1
ATOM 547 N N . ASP A 1 75 ? 6.851 -7.884 3.381 1.00 88.62 75 ASP A N 1
ATOM 548 C CA . ASP A 1 75 ? 6.169 -6.977 4.308 1.00 88.62 75 ASP A CA 1
ATOM 549 C C . ASP A 1 75 ? 7.191 -6.323 5.247 1.00 88.62 75 ASP A C 1
ATOM 551 O O . ASP A 1 75 ? 7.820 -6.991 6.070 1.00 88.62 75 ASP A O 1
ATOM 555 N N . ALA A 1 76 ? 7.363 -5.010 5.110 1.00 84.56 76 ALA A N 1
ATOM 556 C CA . ALA A 1 76 ? 8.268 -4.203 5.926 1.00 84.56 76 ALA A CA 1
ATOM 557 C C . ALA A 1 76 ? 7.622 -3.711 7.235 1.00 84.56 76 ALA A C 1
ATOM 559 O O . ALA A 1 76 ? 8.249 -2.990 8.015 1.00 84.56 76 ALA A O 1
ATOM 560 N N . GLY A 1 77 ? 6.356 -4.058 7.478 1.00 86.00 77 GLY A N 1
ATOM 561 C CA . GLY A 1 77 ? 5.609 -3.681 8.665 1.00 86.00 77 GLY A CA 1
ATOM 562 C C . GLY A 1 77 ? 5.140 -2.226 8.656 1.00 86.00 77 GLY A C 1
ATOM 563 O O . GLY A 1 77 ? 4.841 -1.630 7.618 1.00 86.00 77 GLY A O 1
ATOM 564 N N . MET A 1 78 ? 5.010 -1.650 9.852 1.00 88.12 78 MET A N 1
ATOM 565 C CA . MET A 1 78 ? 4.415 -0.331 10.061 1.00 88.12 78 MET A CA 1
ATOM 566 C 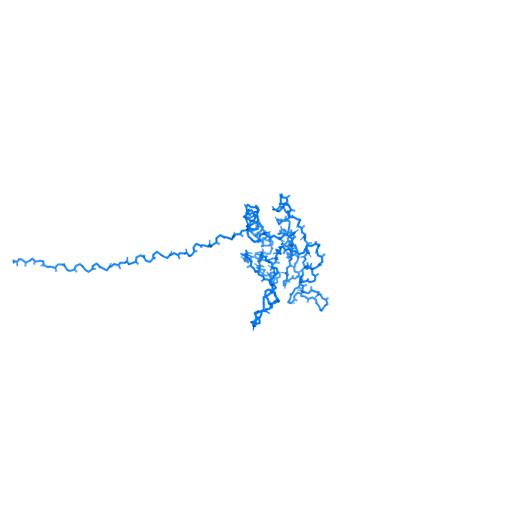C . MET A 1 78 ? 5.408 0.657 10.663 1.00 88.12 78 MET A C 1
ATOM 568 O O . MET A 1 78 ? 6.058 0.362 11.662 1.00 88.12 78 MET A O 1
ATOM 572 N N . VAL A 1 79 ? 5.429 1.866 10.109 1.00 87.69 79 VAL A N 1
ATOM 573 C CA . VAL A 1 79 ? 6.122 3.031 10.664 1.00 87.69 79 VAL A CA 1
ATOM 574 C C . VAL A 1 79 ? 5.114 4.092 11.105 1.00 87.69 79 VAL A C 1
ATOM 576 O O . VAL A 1 79 ? 4.096 4.326 10.441 1.00 87.69 79 VAL A O 1
ATOM 579 N N . TYR A 1 80 ? 5.400 4.757 12.222 1.00 87.69 80 TYR A N 1
ATOM 580 C CA . TYR A 1 80 ? 4.575 5.845 12.746 1.00 87.69 80 TYR A CA 1
ATOM 581 C C . TYR A 1 80 ? 5.151 7.202 12.351 1.00 87.69 80 TYR A C 1
ATOM 583 O O . TYR A 1 80 ? 6.363 7.401 12.318 1.00 87.69 80 TYR A O 1
ATOM 591 N N . THR A 1 81 ? 4.275 8.152 12.024 1.00 85.81 81 THR A N 1
ATOM 592 C CA . THR A 1 81 ? 4.661 9.496 11.572 1.00 85.81 81 THR A CA 1
ATOM 593 C C . THR A 1 81 ? 3.764 10.573 12.177 1.00 85.81 81 THR A C 1
ATOM 595 O O . THR A 1 81 ? 2.663 10.284 12.653 1.00 85.81 81 THR A O 1
ATOM 598 N N . GLY A 1 82 ? 4.213 11.831 12.140 1.00 82.94 82 GLY A N 1
ATOM 599 C CA . GLY A 1 82 ? 3.457 12.954 12.699 1.00 82.94 82 GLY A CA 1
ATOM 600 C C . GLY A 1 82 ? 3.245 12.795 14.206 1.00 82.94 82 GLY A C 1
ATOM 601 O O . GLY A 1 82 ? 4.159 12.377 14.908 1.00 82.94 82 GLY A O 1
ATOM 602 N N . ALA A 1 83 ? 2.031 13.076 14.687 1.00 80.38 83 ALA A N 1
ATOM 603 C CA . ALA A 1 83 ? 1.687 12.986 16.110 1.00 80.38 83 ALA A CA 1
ATOM 604 C C . ALA A 1 83 ? 1.827 11.571 16.705 1.00 80.38 83 ALA A C 1
ATOM 606 O O . ALA A 1 83 ? 1.937 11.428 17.919 1.00 80.38 83 ALA A O 1
ATOM 607 N N . ALA A 1 84 ? 1.832 10.528 15.869 1.00 83.94 84 ALA A N 1
ATOM 608 C CA . ALA A 1 84 ? 2.033 9.161 16.328 1.00 83.94 84 ALA A CA 1
ATOM 609 C C . ALA A 1 84 ? 3.510 8.771 16.465 1.00 83.94 84 ALA A C 1
ATOM 611 O O . ALA A 1 84 ? 3.781 7.789 17.149 1.00 83.94 84 ALA A O 1
ATOM 612 N N . ALA A 1 85 ? 4.459 9.483 15.847 1.00 85.69 85 ALA A N 1
ATOM 613 C CA . ALA A 1 85 ? 5.875 9.123 15.929 1.00 85.69 85 ALA A CA 1
ATOM 614 C C . ALA A 1 85 ? 6.434 9.381 17.334 1.00 85.69 85 ALA A C 1
ATOM 616 O O . ALA A 1 85 ? 6.256 10.462 17.897 1.00 85.69 85 ALA A O 1
ATOM 617 N N . GLY A 1 86 ? 7.119 8.385 17.897 1.00 82.81 86 GLY A N 1
ATOM 618 C CA . GLY A 1 86 ? 7.922 8.577 19.106 1.00 82.81 86 GLY A CA 1
ATOM 619 C C . GLY A 1 86 ? 9.145 9.458 18.828 1.00 82.81 86 GLY A C 1
ATOM 620 O O . GLY A 1 86 ? 9.582 9.560 17.684 1.00 82.81 86 GLY A O 1
ATOM 621 N N . LYS A 1 87 ? 9.724 10.067 19.874 1.00 75.31 87 LYS A N 1
ATOM 622 C CA . LYS A 1 87 ? 10.923 10.926 19.751 1.00 75.31 87 LYS A CA 1
ATOM 623 C C . LYS A 1 87 ? 12.107 10.232 19.068 1.00 75.31 87 LYS A C 1
ATOM 625 O O . LYS A 1 87 ? 12.859 10.901 18.371 1.00 75.31 87 LYS A O 1
ATOM 630 N N . ASP A 1 88 ? 12.210 8.914 19.225 1.00 74.62 88 ASP A N 1
ATOM 631 C CA . ASP A 1 88 ? 13.332 8.109 18.733 1.00 74.62 88 ASP A CA 1
ATOM 632 C C . ASP A 1 88 ? 12.903 7.062 17.690 1.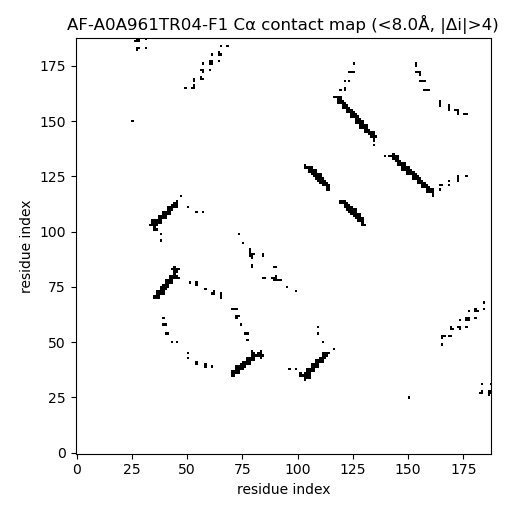00 74.62 88 ASP A C 1
ATOM 634 O O . ASP A 1 88 ? 13.673 6.173 17.326 1.00 74.62 88 ASP A O 1
ATOM 638 N N . GLU A 1 89 ? 11.662 7.135 17.199 1.00 73.12 89 GLU A N 1
ATOM 639 C CA . GLU A 1 89 ? 11.191 6.221 16.162 1.00 73.12 89 GLU A CA 1
ATOM 640 C C . GLU A 1 89 ? 11.576 6.720 14.770 1.00 73.12 89 GLU A C 1
ATOM 642 O O . GLU A 1 89 ? 11.327 7.869 14.394 1.00 73.12 89 GLU A O 1
ATOM 647 N N . ASN A 1 90 ? 12.125 5.815 13.958 1.00 64.44 90 ASN A N 1
ATOM 648 C CA . ASN A 1 90 ? 12.311 6.073 12.537 1.00 64.44 90 ASN A CA 1
ATOM 649 C C . ASN A 1 90 ? 10.939 6.224 11.868 1.00 64.44 90 ASN A C 1
ATOM 651 O O . ASN A 1 90 ? 10.209 5.256 11.665 1.00 64.44 90 ASN A O 1
ATOM 655 N N . SER A 1 91 ? 10.612 7.460 11.508 1.00 64.75 91 SER A N 1
ATOM 656 C CA . SER A 1 91 ? 9.445 7.808 10.694 1.00 64.75 91 SER A CA 1
ATOM 657 C C . SER A 1 91 ? 9.744 7.754 9.192 1.00 64.75 91 SER A C 1
ATOM 659 O O . SER A 1 91 ? 8.831 7.904 8.375 1.00 64.75 91 SER A O 1
ATOM 661 N N . ASP A 1 92 ? 11.019 7.547 8.840 1.00 56.72 92 ASP A N 1
ATOM 662 C CA . ASP A 1 92 ? 11.504 7.490 7.471 1.00 56.72 92 ASP A CA 1
ATOM 663 C C . ASP A 1 92 ? 11.475 6.049 6.935 1.00 56.72 92 ASP A C 1
ATOM 665 O O . ASP A 1 92 ? 12.285 5.213 7.355 1.00 56.72 92 ASP A O 1
ATOM 669 N N . PRO A 1 93 ? 10.573 5.742 5.986 1.00 53.78 93 PRO A N 1
ATOM 670 C CA . PRO A 1 93 ? 10.539 4.436 5.365 1.00 53.78 93 PRO A CA 1
ATOM 671 C C . PRO A 1 93 ? 11.783 4.151 4.519 1.00 53.78 93 PRO A C 1
ATOM 673 O O . PRO A 1 93 ? 12.025 2.985 4.256 1.00 53.78 93 PRO A O 1
ATOM 676 N N . LEU A 1 94 ? 12.599 5.135 4.106 1.00 51.12 94 LEU A N 1
ATOM 677 C CA . LEU A 1 94 ? 13.797 4.906 3.275 1.00 51.12 94 LEU A CA 1
ATOM 678 C C . LEU A 1 94 ? 14.804 3.945 3.919 1.00 51.12 94 LEU A C 1
ATOM 680 O O . LEU A 1 94 ? 15.426 3.162 3.208 1.00 51.12 94 LEU A O 1
ATOM 684 N N . LYS A 1 95 ? 14.925 3.935 5.252 1.00 51.47 95 LYS A N 1
ATOM 685 C CA . LYS A 1 95 ? 15.754 2.943 5.962 1.00 51.47 95 LYS A CA 1
ATOM 686 C C . LYS A 1 95 ? 15.120 1.552 6.005 1.00 51.47 95 LYS A C 1
ATOM 688 O O . LYS A 1 95 ? 15.834 0.564 6.104 1.00 51.47 95 LYS A O 1
ATOM 693 N N . THR A 1 96 ? 13.796 1.467 5.911 1.00 50.97 96 THR A N 1
ATOM 694 C CA . THR A 1 96 ? 13.075 0.206 5.701 1.00 50.97 96 THR A CA 1
ATOM 695 C C . THR A 1 96 ? 13.179 -0.242 4.237 1.00 50.97 96 THR A C 1
ATOM 697 O O . THR A 1 96 ? 13.296 -1.429 3.977 1.00 50.97 96 THR A O 1
ATOM 700 N N . ARG A 1 97 ? 13.235 0.691 3.273 1.00 53.91 97 ARG A N 1
ATOM 701 C CA . ARG A 1 97 ? 13.371 0.411 1.829 1.00 53.91 97 ARG A CA 1
ATOM 702 C C . ARG A 1 97 ? 14.691 -0.267 1.467 1.00 53.91 97 ARG A C 1
ATOM 704 O O . ARG A 1 97 ? 14.686 -1.143 0.615 1.00 53.91 97 ARG A O 1
ATOM 711 N N . SER A 1 98 ? 15.789 0.113 2.117 1.00 50.81 98 SER A N 1
ATOM 712 C CA . SER A 1 98 ? 17.124 -0.473 1.918 1.00 50.81 98 SER A CA 1
ATOM 713 C C . SER A 1 98 ? 17.408 -1.705 2.786 1.00 50.81 98 SER A C 1
ATOM 715 O O . SER A 1 98 ? 18.452 -2.333 2.630 1.00 50.81 98 SER A O 1
ATOM 717 N N . ALA A 1 99 ? 16.487 -2.085 3.680 1.00 50.41 99 ALA A N 1
ATOM 718 C CA . ALA A 1 99 ? 16.597 -3.301 4.490 1.00 50.41 99 ALA A CA 1
ATOM 719 C C . ALA A 1 99 ? 16.166 -4.574 3.734 1.00 50.41 99 ALA A C 1
ATOM 721 O O . ALA A 1 99 ? 16.263 -5.676 4.276 1.00 50.41 99 ALA A O 1
ATOM 722 N N . HIS A 1 100 ? 15.682 -4.434 2.499 1.00 59.41 100 HIS A N 1
ATOM 723 C CA . HIS A 1 100 ? 15.172 -5.531 1.683 1.00 59.41 100 HIS A CA 1
ATOM 724 C C . HIS A 1 100 ? 16.102 -5.791 0.496 1.00 59.41 100 HIS A C 1
ATOM 726 O O . HIS A 1 100 ? 16.624 -4.860 -0.106 1.00 59.41 100 HIS A O 1
ATOM 732 N N . SER A 1 101 ? 16.322 -7.067 0.174 1.00 67.06 101 SER A N 1
ATOM 733 C CA . SER A 1 101 ? 17.327 -7.563 -0.783 1.00 67.06 101 SER A CA 1
ATOM 734 C C . SER A 1 101 ? 17.041 -7.258 -2.267 1.00 67.06 101 SER A C 1
ATOM 736 O O . SER A 1 101 ? 17.532 -7.980 -3.130 1.00 67.06 101 SER A O 1
ATOM 738 N N . PHE A 1 102 ? 16.242 -6.232 -2.567 1.00 78.19 102 PHE A N 1
ATOM 739 C CA . PHE A 1 102 ? 15.828 -5.841 -3.917 1.00 78.19 102 PHE A CA 1
ATOM 740 C C . PHE A 1 102 ? 16.588 -4.591 -4.358 1.00 78.19 102 PHE A C 1
ATOM 742 O O . PHE A 1 102 ? 16.641 -3.606 -3.621 1.00 78.19 102 PHE A O 1
ATOM 749 N N . ALA A 1 103 ? 17.164 -4.619 -5.555 1.00 79.94 103 ALA A N 1
ATOM 750 C CA . ALA A 1 103 ? 17.848 -3.478 -6.146 1.00 79.94 103 ALA A CA 1
ATOM 751 C C . ALA A 1 103 ? 16.853 -2.457 -6.717 1.00 79.94 103 ALA A C 1
ATOM 753 O O .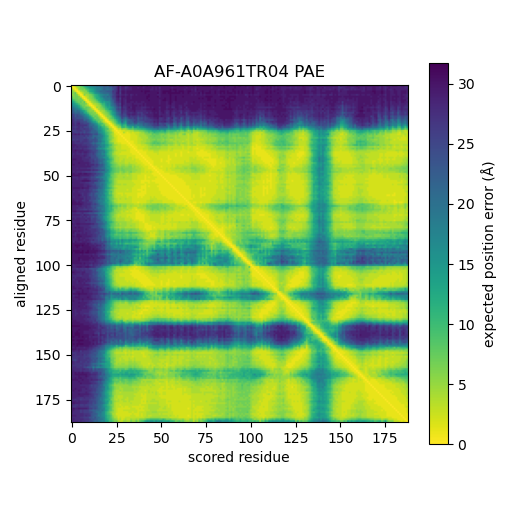 ALA A 1 103 ? 17.083 -1.256 -6.597 1.00 79.94 103 ALA A O 1
ATOM 754 N N . ASN A 1 104 ? 15.736 -2.920 -7.289 1.00 81.12 104 ASN A N 1
ATOM 755 C CA . ASN A 1 104 ? 14.710 -2.093 -7.926 1.00 81.12 104 ASN A CA 1
ATOM 756 C C . ASN A 1 104 ? 13.303 -2.506 -7.454 1.00 81.12 104 ASN A C 1
ATOM 758 O O . ASN A 1 104 ? 12.508 -3.053 -8.223 1.00 81.12 104 ASN A O 1
ATOM 762 N N . PRO A 1 105 ? 12.960 -2.268 -6.180 1.00 85.88 105 PRO A N 1
ATOM 763 C CA . PRO A 1 105 ? 11.657 -2.649 -5.653 1.00 85.88 105 PRO A CA 1
ATOM 764 C C . PRO A 1 105 ? 10.518 -1.763 -6.178 1.00 85.88 105 PRO A C 1
ATOM 766 O O . PRO A 1 105 ? 10.625 -0.534 -6.233 1.00 85.88 105 PRO A O 1
ATOM 769 N N . LEU A 1 106 ? 9.363 -2.383 -6.430 1.00 87.50 106 LEU A N 1
ATOM 770 C CA . LEU A 1 106 ? 8.078 -1.690 -6.480 1.00 87.50 106 LEU A CA 1
ATOM 771 C C . LEU A 1 106 ? 7.537 -1.557 -5.054 1.00 87.50 106 LEU A C 1
ATOM 773 O O . LEU A 1 106 ? 7.292 -2.546 -4.359 1.00 87.50 106 LEU A O 1
ATOM 777 N N . PHE A 1 107 ? 7.315 -0.327 -4.607 1.00 87.94 107 PHE A N 1
ATOM 778 C CA . PHE A 1 107 ? 6.801 -0.055 -3.272 1.00 87.94 107 PHE A CA 1
ATOM 779 C C . PHE A 1 107 ? 5.282 0.073 -3.278 1.00 87.94 107 PHE A C 1
ATOM 781 O O . PHE A 1 107 ? 4.709 0.855 -4.034 1.00 87.94 107 PHE A O 1
ATOM 788 N N . MET A 1 108 ? 4.634 -0.621 -2.349 1.00 90.44 108 MET A N 1
ATOM 789 C CA . MET A 1 108 ? 3.205 -0.537 -2.070 1.00 90.44 108 MET A CA 1
ATOM 790 C C . MET A 1 108 ? 3.004 0.027 -0.659 1.00 90.44 108 MET A C 1
ATOM 792 O O . MET A 1 108 ? 3.006 -0.697 0.334 1.00 90.44 108 MET A O 1
ATOM 796 N N . ARG A 1 109 ? 2.861 1.352 -0.547 1.00 90.75 109 ARG A N 1
ATOM 797 C CA . ARG A 1 109 ? 2.695 2.033 0.747 1.00 90.75 109 ARG A CA 1
ATOM 798 C C . ARG A 1 109 ? 1.228 2.157 1.112 1.00 90.75 109 ARG A C 1
ATOM 800 O O . ARG A 1 109 ? 0.489 2.854 0.422 1.00 90.75 109 ARG A O 1
ATOM 807 N N . VAL A 1 110 ? 0.854 1.647 2.276 1.00 91.25 110 VAL A N 1
ATOM 808 C CA . VAL A 1 110 ? -0.448 1.886 2.903 1.00 91.25 110 VAL A CA 1
ATOM 809 C C . VAL A 1 110 ? -0.345 3.059 3.876 1.00 91.25 110 VAL A C 1
ATOM 811 O O . VAL A 1 110 ? 0.206 2.946 4.965 1.00 91.25 110 VAL A O 1
ATOM 814 N N . HIS A 1 111 ? -0.876 4.214 3.507 1.00 91.31 111 HIS A N 1
ATOM 815 C CA . HIS A 1 111 ? -1.053 5.346 4.402 1.00 91.31 111 HIS A CA 1
ATOM 816 C C . HIS A 1 111 ? -2.337 5.173 5.209 1.00 91.31 111 HIS A C 1
ATOM 818 O O . HIS A 1 111 ? -3.417 5.100 4.636 1.00 91.31 111 HIS A O 1
ATOM 824 N N . ILE A 1 112 ? -2.225 5.153 6.533 1.00 91.12 112 ILE A N 1
ATOM 825 C CA . ILE A 1 112 ? -3.347 5.077 7.465 1.00 91.12 112 ILE A CA 1
ATOM 826 C C . ILE A 1 112 ? -3.387 6.377 8.262 1.00 91.12 112 ILE A C 1
ATOM 828 O O . ILE A 1 112 ? -2.449 6.715 8.986 1.00 91.12 112 ILE A O 1
ATOM 832 N N . LYS A 1 113 ? -4.489 7.106 8.140 1.00 89.62 113 LYS A N 1
ATOM 833 C CA . LYS A 1 113 ? -4.805 8.232 9.013 1.00 89.62 113 LYS A CA 1
ATOM 834 C C . LYS A 1 113 ? -6.087 7.911 9.745 1.00 89.62 113 LYS A C 1
ATOM 836 O O . LYS A 1 113 ? -7.022 7.386 9.147 1.00 89.62 113 LYS A O 1
ATOM 841 N N . GLY A 1 114 ? -6.151 8.264 11.015 1.00 83.94 114 GLY A N 1
ATOM 842 C CA . GLY A 1 114 ? -7.399 8.165 11.738 1.00 83.94 114 GLY A CA 1
ATOM 843 C C . GLY A 1 114 ? -7.477 9.137 12.895 1.00 83.94 114 GLY A C 1
ATOM 844 O O . GLY A 1 114 ? -6.454 9.635 13.367 1.00 83.94 114 GLY A O 1
ATOM 845 N N . THR A 1 115 ? -8.707 9.439 13.288 1.00 79.38 115 THR A N 1
ATOM 846 C CA . THR A 1 115 ? -9.020 10.226 14.482 1.00 79.38 115 THR A CA 1
ATOM 847 C C . THR A 1 115 ? -9.006 9.341 15.731 1.00 79.38 115 THR A C 1
ATOM 849 O O . THR A 1 115 ? -8.685 8.148 15.660 1.00 79.38 115 THR A O 1
ATOM 852 N N . ASP A 1 116 ? -9.314 9.951 16.876 1.00 70.69 116 ASP A N 1
ATOM 853 C CA . ASP A 1 116 ? -9.430 9.247 18.147 1.00 70.69 116 ASP A CA 1
ATOM 854 C C . ASP A 1 116 ? -10.525 8.166 18.145 1.00 70.69 116 ASP A C 1
ATOM 856 O O . ASP A 1 116 ? -11.358 8.038 17.242 1.00 70.69 116 ASP A O 1
ATOM 860 N N . ASP A 1 117 ? -10.496 7.363 19.201 1.00 66.38 117 ASP A N 1
ATOM 861 C CA . ASP A 1 117 ? -11.349 6.197 19.373 1.00 66.38 117 ASP A CA 1
ATOM 862 C C . ASP A 1 117 ? -12.825 6.506 19.666 1.00 66.38 117 ASP A C 1
ATOM 864 O O . ASP A 1 117 ? -13.653 5.591 19.587 1.00 66.38 117 ASP A O 1
ATOM 868 N N . ASN A 1 118 ? -13.175 7.752 20.001 1.00 66.00 118 ASN A N 1
ATOM 869 C CA . ASN A 1 118 ? -14.543 8.115 20.370 1.00 66.00 118 ASN A CA 1
ATOM 870 C C . ASN A 1 118 ? -15.423 8.288 19.131 1.00 66.00 118 ASN A C 1
ATOM 872 O O . ASN A 1 118 ? -16.559 7.817 19.115 1.00 66.00 118 ASN A O 1
ATOM 876 N N . ASN A 1 119 ? -14.888 8.918 18.080 1.00 62.03 119 ASN A N 1
ATOM 877 C CA . ASN A 1 119 ? -15.545 9.065 16.781 1.00 62.03 119 ASN A CA 1
ATOM 878 C C . ASN A 1 119 ? -14.527 8.839 15.657 1.00 62.03 119 ASN A C 1
ATOM 880 O O . ASN A 1 119 ? -13.996 9.807 15.100 1.00 62.03 119 ASN A O 1
ATOM 884 N N . PRO A 1 120 ? -14.238 7.574 15.305 1.00 75.31 120 PRO A N 1
ATOM 885 C CA . PRO A 1 120 ? -13.210 7.292 14.327 1.00 75.31 120 PRO A CA 1
ATOM 886 C C . PRO A 1 120 ? -13.689 7.676 12.922 1.00 75.31 120 PRO A C 1
ATOM 888 O O . PRO A 1 120 ? -14.724 7.224 12.425 1.00 75.31 120 PRO A O 1
ATOM 891 N N . ALA A 1 121 ? -12.892 8.503 12.266 1.00 84.00 121 ALA A N 1
ATOM 892 C CA . ALA A 1 121 ? -12.843 8.680 10.831 1.00 84.00 121 ALA A CA 1
ATOM 893 C C . ALA A 1 121 ? -11.489 8.140 10.384 1.00 84.00 121 ALA A C 1
ATOM 895 O O . ALA A 1 121 ? -10.459 8.537 10.925 1.00 84.00 121 ALA A O 1
ATOM 896 N N . ILE A 1 122 ? -11.494 7.207 9.438 1.00 87.81 122 ILE A N 1
ATOM 897 C CA . ILE A 1 122 ? -10.291 6.548 8.941 1.00 87.81 122 ILE A CA 1
ATOM 898 C C . ILE A 1 122 ? -10.156 6.880 7.459 1.00 87.81 122 ILE A C 1
ATOM 900 O O . ILE A 1 122 ? -11.085 6.687 6.676 1.00 87.81 122 ILE A O 1
ATOM 904 N N . TYR A 1 123 ? -8.978 7.358 7.084 1.00 90.31 123 TYR A N 1
ATOM 905 C CA . TYR A 1 123 ? -8.507 7.415 5.709 1.00 90.31 123 TYR A CA 1
ATOM 906 C C . TYR A 1 123 ? -7.450 6.324 5.531 1.00 90.31 123 TYR A C 1
ATOM 908 O O . TYR A 1 123 ? -6.527 6.199 6.342 1.00 90.31 123 TYR A O 1
ATOM 916 N N . VAL A 1 124 ? -7.578 5.544 4.463 1.00 89.94 124 VAL A N 1
ATOM 917 C CA . VAL A 1 124 ? -6.563 4.584 4.033 1.00 89.94 124 VAL A CA 1
ATOM 918 C C . VAL A 1 124 ? -6.266 4.824 2.562 1.00 89.94 124 VAL A C 1
ATOM 920 O O . VAL A 1 124 ? -7.172 4.749 1.737 1.00 89.94 124 VAL A O 1
ATOM 923 N N . GLY A 1 125 ? -5.006 5.085 2.236 1.00 90.00 125 GLY A N 1
ATOM 924 C CA . GLY A 1 125 ? -4.523 5.197 0.862 1.00 90.00 125 GLY A CA 1
ATOM 925 C C . GLY A 1 125 ? -3.445 4.159 0.596 1.00 90.00 125 GLY A C 1
ATOM 926 O O . GLY A 1 125 ? -2.475 4.098 1.341 1.00 90.00 125 GLY A O 1
ATOM 927 N N . LEU A 1 126 ? -3.581 3.346 -0.443 1.00 90.50 126 LEU A N 1
ATOM 928 C CA . LEU A 1 126 ? -2.512 2.486 -0.940 1.00 90.50 126 LEU A CA 1
ATOM 929 C C . LEU A 1 126 ? -1.907 3.132 -2.187 1.00 90.50 126 LEU A C 1
ATOM 931 O O . LEU A 1 126 ? -2.611 3.367 -3.164 1.00 90.50 126 LEU A O 1
ATOM 935 N N . ARG A 1 127 ? -0.602 3.395 -2.149 1.00 90.44 127 ARG A N 1
ATOM 936 C CA . ARG A 1 127 ? 0.169 3.962 -3.259 1.00 90.44 127 ARG A CA 1
ATOM 937 C C . ARG A 1 127 ? 1.162 2.948 -3.789 1.00 90.44 127 ARG A C 1
ATOM 939 O O . ARG A 1 127 ? 1.962 2.436 -3.005 1.00 90.44 127 ARG A O 1
ATOM 946 N N . THR A 1 128 ? 1.158 2.752 -5.097 1.00 88.25 128 THR A N 1
ATOM 947 C CA . THR A 1 128 ? 2.186 2.015 -5.830 1.00 88.25 128 THR A CA 1
ATOM 948 C C . THR A 1 128 ? 3.199 3.007 -6.387 1.00 88.25 128 THR A C 1
ATOM 950 O O . THR A 1 128 ? 2.818 3.988 -7.028 1.00 88.25 128 THR A O 1
ATOM 953 N N . MET A 1 129 ? 4.482 2.797 -6.109 1.00 87.56 129 MET A N 1
ATOM 954 C CA . MET A 1 129 ? 5.532 3.749 -6.461 1.00 87.56 129 MET A CA 1
ATOM 955 C C . MET A 1 129 ? 6.879 3.076 -6.718 1.00 87.56 129 MET A C 1
ATOM 957 O O . MET A 1 129 ? 7.183 2.040 -6.132 1.00 87.56 129 MET A O 1
ATOM 961 N N . ILE A 1 130 ? 7.703 3.724 -7.533 1.00 83.38 130 ILE A N 1
ATOM 962 C CA . ILE A 1 130 ? 9.121 3.397 -7.724 1.00 83.38 130 ILE A CA 1
ATOM 963 C C . ILE A 1 130 ? 9.980 4.560 -7.231 1.00 83.38 130 ILE A C 1
ATOM 965 O O . ILE A 1 130 ? 9.532 5.712 -7.221 1.00 83.38 130 ILE A O 1
ATOM 969 N N . ALA A 1 131 ? 11.206 4.270 -6.801 1.00 75.12 131 ALA A N 1
ATOM 970 C CA . ALA A 1 131 ? 12.159 5.324 -6.481 1.00 75.12 131 ALA A CA 1
ATOM 971 C C . ALA A 1 131 ? 12.486 6.119 -7.757 1.00 75.12 131 ALA A C 1
ATOM 973 O O . ALA A 1 131 ? 12.784 5.545 -8.802 1.00 75.12 131 ALA A O 1
ATOM 974 N N . PHE A 1 132 ? 12.400 7.444 -7.678 1.00 69.38 132 PHE A N 1
ATOM 975 C CA . PHE A 1 132 ? 12.703 8.351 -8.775 1.00 69.38 132 PHE A CA 1
ATOM 976 C C . PHE A 1 132 ? 13.943 9.167 -8.437 1.00 69.38 132 PHE A C 1
ATOM 978 O O . PHE A 1 132 ? 13.920 10.055 -7.581 1.00 69.38 132 PHE A O 1
ATOM 985 N N . GLU A 1 133 ? 15.028 8.855 -9.140 1.00 60.78 133 GLU A N 1
ATOM 986 C CA . GLU A 1 133 ? 16.339 9.474 -8.950 1.00 60.78 133 GLU A CA 1
ATOM 987 C C . GLU A 1 133 ? 16.707 10.466 -10.060 1.00 60.78 133 GLU A C 1
ATOM 989 O O . GLU A 1 133 ? 17.838 10.929 -10.102 1.00 60.78 133 GLU A O 1
ATOM 994 N N . ALA A 1 134 ? 15.798 10.843 -10.970 1.00 49.44 134 ALA A N 1
ATOM 995 C CA . ALA A 1 134 ? 16.159 11.597 -12.186 1.00 49.44 134 ALA A CA 1
ATOM 996 C C . ALA A 1 134 ? 16.776 12.999 -11.961 1.00 49.44 134 ALA A C 1
ATOM 998 O O . ALA A 1 134 ? 17.108 13.688 -12.919 1.00 49.44 134 ALA A O 1
ATOM 999 N N . ALA A 1 135 ? 16.986 13.412 -10.713 1.00 43.62 135 ALA A N 1
ATOM 1000 C CA . ALA A 1 135 ? 17.859 14.523 -10.363 1.00 43.62 135 ALA A CA 1
ATOM 1001 C C . ALA A 1 135 ? 19.361 14.256 -10.590 1.00 43.62 135 ALA A C 1
ATOM 1003 O O . ALA A 1 135 ? 20.122 15.213 -10.682 1.00 43.62 135 ALA A O 1
ATOM 1004 N N . THR A 1 136 ? 19.812 12.995 -10.633 1.00 44.59 136 THR A N 1
ATOM 1005 C CA . THR A 1 136 ? 21.250 12.655 -10.633 1.00 44.59 136 THR A CA 1
ATOM 1006 C C . THR A 1 136 ? 21.765 12.030 -11.930 1.00 44.59 136 THR A C 1
ATOM 1008 O O . THR A 1 136 ? 22.955 12.146 -12.206 1.00 44.59 136 THR A O 1
ATOM 1011 N N . ASN A 1 137 ? 20.910 11.410 -12.753 1.00 42.03 137 ASN A N 1
ATOM 1012 C CA . ASN A 1 137 ? 21.375 10.535 -13.849 1.00 42.03 137 ASN A CA 1
ATOM 1013 C C . ASN A 1 137 ? 21.267 11.120 -15.267 1.00 42.03 137 ASN A C 1
ATOM 1015 O O . ASN A 1 137 ? 21.754 10.525 -16.225 1.00 42.03 137 ASN A O 1
ATOM 1019 N N . SER A 1 138 ? 20.687 12.304 -15.420 1.00 39.44 138 SER A N 1
ATOM 1020 C CA . SER A 1 138 ? 20.755 13.089 -16.654 1.00 39.44 138 SER A CA 1
ATOM 1021 C C . SER A 1 138 ? 21.241 14.467 -16.260 1.00 39.44 138 SER A C 1
ATOM 1023 O O . SER A 1 138 ? 20.636 15.029 -15.354 1.00 39.44 138 SER A O 1
ATOM 1025 N N . GLY A 1 139 ? 22.306 14.980 -16.891 1.00 37.97 139 GLY A N 1
ATOM 1026 C CA . GLY A 1 139 ? 22.913 16.304 -16.658 1.00 37.97 139 GLY A CA 1
ATOM 1027 C C . GLY A 1 139 ? 21.963 17.475 -16.927 1.00 37.97 139 GLY A C 1
ATOM 1028 O O . GLY A 1 139 ? 22.199 18.308 -17.790 1.00 37.97 139 GLY A O 1
ATOM 1029 N N . SER A 1 140 ? 20.846 17.481 -16.217 1.00 37.94 140 SER A N 1
ATOM 1030 C CA . SER A 1 140 ? 19.802 18.473 -16.201 1.00 37.94 140 SER A CA 1
ATOM 1031 C C . SER A 1 140 ? 20.194 19.456 -15.113 1.00 37.94 140 SER A C 1
ATOM 1033 O O . SER A 1 140 ? 20.164 19.118 -13.931 1.00 37.94 140 SER A O 1
ATOM 1035 N N . ASP A 1 141 ? 20.491 20.689 -15.509 1.00 43.12 141 ASP A N 1
ATOM 1036 C CA . ASP A 1 141 ? 20.704 21.830 -14.610 1.00 43.12 141 ASP A CA 1
ATOM 1037 C C . ASP A 1 141 ? 19.430 22.226 -13.825 1.00 43.12 141 ASP A C 1
ATOM 1039 O O . ASP A 1 141 ? 19.363 23.288 -13.203 1.00 43.12 141 ASP A O 1
ATOM 1043 N N . LEU A 1 142 ? 18.385 21.390 -13.852 1.00 43.88 142 LEU A N 1
ATOM 1044 C CA . LEU A 1 142 ? 17.166 21.574 -13.081 1.00 43.88 142 LEU A CA 1
ATOM 1045 C C . LEU A 1 142 ? 17.301 20.889 -11.716 1.00 43.88 142 LEU A C 1
ATOM 1047 O O . LEU A 1 142 ? 17.696 19.723 -11.646 1.00 43.88 142 LEU A O 1
ATOM 1051 N N . PRO A 1 143 ? 16.910 21.560 -10.620 1.00 39.31 143 PRO A N 1
ATOM 1052 C CA . PRO A 1 143 ? 16.877 20.951 -9.300 1.00 39.31 143 PRO A CA 1
ATOM 1053 C C . PRO A 1 143 ? 15.805 19.854 -9.248 1.00 39.31 143 PRO A C 1
ATOM 1055 O O . PRO A 1 143 ? 14.642 20.107 -8.936 1.00 39.31 143 PRO A O 1
ATOM 1058 N N . GLY A 1 144 ? 16.195 18.615 -9.536 1.00 45.28 144 GLY A N 1
ATOM 1059 C CA . GLY A 1 144 ? 15.416 17.438 -9.179 1.00 45.28 144 GLY A CA 1
ATOM 1060 C C . GLY A 1 144 ? 15.637 17.102 -7.701 1.00 45.28 144 GLY A C 1
ATOM 1061 O O . GLY A 1 144 ? 16.747 17.215 -7.184 1.00 45.28 144 GLY A O 1
ATOM 1062 N N . LYS A 1 145 ? 14.592 16.673 -6.994 1.00 47.03 145 LYS A N 1
ATOM 1063 C CA . LYS A 1 145 ? 14.737 16.024 -5.683 1.00 47.03 145 LYS A CA 1
ATOM 1064 C C . LYS A 1 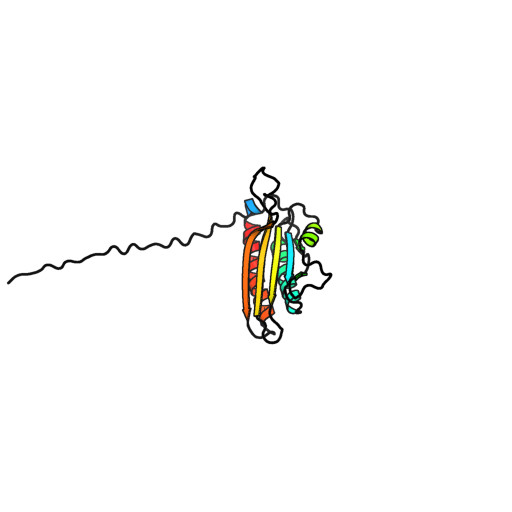145 ? 14.505 14.532 -5.870 1.00 47.03 145 LYS A C 1
ATOM 1066 O O . LYS A 1 145 ? 13.530 14.159 -6.517 1.00 47.03 145 LYS A O 1
ATOM 1071 N N . ALA A 1 146 ? 15.369 13.705 -5.283 1.00 55.94 146 ALA A N 1
ATOM 1072 C CA . ALA A 1 146 ? 15.080 12.286 -5.117 1.00 55.94 146 ALA A CA 1
ATOM 1073 C C . ALA A 1 146 ? 13.729 12.125 -4.393 1.00 55.94 146 ALA A C 1
ATOM 1075 O O . ALA A 1 146 ? 13.443 12.851 -3.433 1.00 55.94 146 ALA A O 1
ATOM 1076 N N . GLY A 1 147 ? 12.882 11.219 -4.875 1.00 65.56 147 GLY A N 1
ATOM 1077 C CA . GLY A 1 147 ? 11.525 11.037 -4.361 1.00 65.56 147 GLY A CA 1
ATOM 1078 C C . GLY A 1 147 ? 10.870 9.751 -4.854 1.00 65.56 147 GLY A C 1
ATOM 1079 O O . GLY A 1 147 ? 11.513 8.917 -5.479 1.00 65.56 147 GLY A O 1
ATOM 1080 N N . ASP A 1 148 ? 9.581 9.589 -4.563 1.00 75.56 148 ASP A N 1
ATOM 1081 C CA . ASP A 1 148 ? 8.782 8.471 -5.071 1.00 75.56 148 ASP A CA 1
ATOM 1082 C C . ASP A 1 148 ? 8.021 8.927 -6.321 1.00 75.56 148 ASP A C 1
ATOM 1084 O O . ASP A 1 148 ? 7.244 9.884 -6.239 1.00 75.56 148 ASP A O 1
ATOM 1088 N N . LEU A 1 149 ? 8.174 8.230 -7.448 1.00 79.75 149 LEU A N 1
ATOM 1089 C CA . LEU A 1 149 ? 7.227 8.352 -8.554 1.00 79.75 149 LEU A CA 1
ATOM 1090 C C . LEU A 1 149 ? 6.006 7.495 -8.225 1.00 79.75 149 LEU A C 1
ATOM 1092 O O . LEU A 1 149 ? 6.082 6.267 -8.237 1.00 79.75 149 LEU A O 1
ATOM 1096 N N . VAL A 1 150 ? 4.886 8.147 -7.908 1.00 85.81 150 VAL A N 1
ATOM 1097 C CA . VAL A 1 150 ? 3.604 7.467 -7.690 1.00 85.81 150 VAL A CA 1
ATOM 1098 C C . VAL A 1 150 ? 3.026 7.085 -9.046 1.00 85.81 150 VAL A C 1
ATOM 1100 O O . VAL A 1 150 ? 2.750 7.952 -9.869 1.00 85.81 150 VAL A O 1
ATOM 1103 N N . ILE A 1 151 ? 2.857 5.784 -9.253 1.00 85.62 151 ILE A N 1
ATOM 1104 C CA . ILE A 1 151 ? 2.316 5.200 -10.482 1.00 85.62 151 ILE A CA 1
ATOM 1105 C C . ILE A 1 151 ? 0.798 5.080 -10.370 1.00 85.62 151 ILE A C 1
ATOM 1107 O O . ILE A 1 151 ? 0.073 5.387 -11.307 1.00 85.62 151 ILE A O 1
ATOM 1111 N N . GLU A 1 152 ? 0.324 4.652 -9.200 1.00 87.44 152 GLU A N 1
ATOM 1112 C CA . GLU A 1 152 ? -1.089 4.404 -8.943 1.00 87.44 152 GLU A CA 1
ATOM 1113 C C . GLU A 1 152 ? -1.425 4.679 -7.474 1.00 87.44 152 GLU A C 1
ATOM 1115 O O . GLU A 1 152 ? -0.603 4.446 -6.580 1.00 87.44 152 GLU A O 1
ATOM 1120 N N . GLU A 1 153 ? -2.648 5.138 -7.209 1.00 88.69 153 GLU A N 1
ATOM 1121 C CA . GLU A 1 153 ? -3.139 5.362 -5.853 1.00 88.69 153 GLU A CA 1
ATOM 1122 C C . GLU A 1 153 ? -4.613 4.959 -5.711 1.00 88.69 153 GLU A C 1
ATOM 1124 O O . GLU A 1 153 ? -5.490 5.389 -6.460 1.00 88.69 153 GLU A O 1
ATOM 1129 N N . VAL A 1 154 ? -4.902 4.154 -4.685 1.00 89.56 154 VAL A N 1
ATOM 1130 C CA . VAL A 1 154 ? -6.265 3.787 -4.297 1.00 89.56 154 VAL A CA 1
ATOM 1131 C C . VAL A 1 154 ? -6.561 4.261 -2.881 1.00 89.56 154 VAL A C 1
ATOM 1133 O O . VAL A 1 154 ? -5.889 3.875 -1.930 1.00 89.56 154 VAL A O 1
ATOM 1136 N N . GLU A 1 155 ? -7.598 5.082 -2.726 1.00 91.12 155 GLU A N 1
ATOM 1137 C CA . GLU A 1 155 ? -7.945 5.692 -1.436 1.00 91.12 155 GLU A CA 1
ATOM 1138 C C . GLU A 1 155 ? -9.367 5.364 -0.995 1.00 91.12 155 GLU A C 1
ATOM 1140 O O . GLU A 1 155 ? -10.301 5.360 -1.797 1.00 91.12 155 GLU A O 1
ATOM 1145 N N . ALA A 1 156 ? -9.555 5.150 0.298 1.00 89.44 156 ALA A N 1
ATOM 1146 C CA . ALA A 1 156 ? -10.855 5.030 0.927 1.00 89.44 156 ALA A CA 1
ATOM 1147 C C . ALA A 1 156 ? -10.901 5.924 2.162 1.00 89.44 156 ALA A C 1
ATOM 1149 O O . ALA A 1 156 ? -9.943 6.012 2.930 1.00 89.44 156 ALA A O 1
ATOM 1150 N N . VAL A 1 157 ? -12.053 6.550 2.364 1.00 89.31 157 VAL A N 1
ATOM 1151 C CA . VAL A 1 157 ? -12.374 7.311 3.567 1.00 89.31 157 VAL A CA 1
ATOM 1152 C C . VAL A 1 157 ? -13.685 6.783 4.098 1.00 89.31 157 VAL A C 1
ATOM 1154 O O . VAL A 1 157 ? -14.623 6.554 3.334 1.00 89.31 157 VAL A O 1
ATOM 1157 N N . ALA A 1 158 ? -13.752 6.581 5.404 1.00 87.00 158 ALA A N 1
ATOM 1158 C CA . ALA A 1 158 ? -14.992 6.223 6.058 1.00 87.00 158 ALA A CA 1
ATOM 1159 C C . ALA A 1 158 ? -15.027 6.782 7.482 1.00 87.00 158 ALA A C 1
ATOM 1161 O O . ALA A 1 158 ? -14.000 6.916 8.147 1.00 87.00 158 ALA A O 1
ATOM 1162 N N . ASN A 1 159 ? -16.231 7.054 7.967 1.00 85.88 159 ASN A N 1
ATOM 1163 C CA . ASN A 1 159 ? -16.532 7.442 9.338 1.00 85.88 159 ASN A CA 1
ATOM 1164 C C . ASN A 1 159 ? -17.700 6.598 9.864 1.00 85.88 159 ASN A C 1
ATOM 1166 O O . ASN A 1 159 ? -18.554 6.157 9.096 1.00 85.88 159 ASN A O 1
ATOM 1170 N N . GLY A 1 160 ? -17.745 6.352 11.172 1.00 81.44 160 GLY A N 1
ATOM 1171 C CA . GLY A 1 160 ? -18.858 5.624 11.781 1.00 81.44 160 GLY A CA 1
ATOM 1172 C C . GLY A 1 160 ? -18.469 4.821 13.020 1.00 81.44 160 GLY A C 1
ATOM 1173 O O . GLY A 1 160 ? -17.414 5.057 13.607 1.00 81.44 160 GLY A O 1
ATOM 1174 N N . PRO A 1 161 ? -19.306 3.849 13.432 1.00 79.12 161 PRO A N 1
ATOM 1175 C CA . PRO A 1 161 ? -19.059 3.071 14.639 1.00 79.12 161 PRO A CA 1
ATOM 1176 C C . PRO A 1 161 ? -17.725 2.320 14.576 1.00 79.12 161 PRO A C 1
ATOM 1178 O O . PRO A 1 161 ? -17.487 1.520 13.662 1.00 79.12 161 PRO A O 1
ATOM 1181 N N . LYS A 1 162 ? -16.890 2.514 15.603 1.00 75.75 162 LYS A N 1
ATOM 1182 C CA . LYS A 1 162 ? -15.551 1.916 15.733 1.00 75.75 162 LYS A CA 1
ATOM 1183 C C . LYS A 1 162 ? -15.515 0.410 15.472 1.00 75.75 162 LYS A C 1
ATOM 1185 O O . LYS A 1 162 ? -14.572 -0.092 14.873 1.00 75.75 162 LYS A O 1
ATOM 1190 N N . SER A 1 163 ? -16.542 -0.321 15.899 1.00 79.81 163 SER A N 1
ATOM 1191 C CA . SER A 1 163 ? -16.599 -1.781 15.768 1.00 79.81 163 SER A CA 1
ATOM 1192 C C . SER A 1 163 ? -16.694 -2.277 14.320 1.00 79.81 163 SER A C 1
ATOM 1194 O O . SER A 1 163 ? -16.276 -3.398 14.038 1.00 79.81 163 SER A O 1
ATOM 1196 N N . LYS A 1 164 ? -17.218 -1.462 13.395 1.00 81.06 164 LYS A N 1
ATOM 1197 C CA . LYS A 1 164 ? -17.439 -1.843 11.987 1.00 81.06 164 LYS A CA 1
ATOM 1198 C C . LYS A 1 164 ? -16.453 -1.180 11.032 1.00 81.06 164 LYS A C 1
ATOM 1200 O O . LYS A 1 164 ? -16.113 -1.756 9.998 1.00 81.06 164 LYS A O 1
ATOM 1205 N N . LEU A 1 165 ? -15.986 0.013 11.387 1.00 84.06 165 LEU A N 1
ATOM 1206 C CA . LEU A 1 165 ? -15.250 0.885 10.484 1.00 84.06 165 LEU A CA 1
ATOM 1207 C C . LEU A 1 165 ? -13.922 0.287 9.970 1.00 84.06 165 LEU A C 1
ATOM 1209 O O . LEU A 1 165 ? -13.737 0.261 8.751 1.00 84.06 165 LEU A O 1
ATOM 1213 N N . PRO A 1 166 ? -13.034 -0.279 10.817 1.00 83.75 166 PRO A N 1
ATOM 1214 C CA . PRO A 1 166 ? -11.775 -0.853 10.340 1.00 83.75 166 PRO A CA 1
ATOM 1215 C C . PRO A 1 166 ? -11.956 -2.049 9.406 1.00 83.75 166 PRO A C 1
ATOM 1217 O O . PRO A 1 166 ? -11.206 -2.204 8.448 1.00 83.75 166 PRO A O 1
ATOM 1220 N N . ALA A 1 167 ? -12.944 -2.906 9.678 1.00 87.19 167 ALA A N 1
ATOM 1221 C CA . ALA A 1 167 ? -13.199 -4.082 8.851 1.00 87.19 167 ALA A CA 1
ATOM 1222 C C . ALA A 1 167 ? -13.722 -3.679 7.468 1.00 87.19 167 ALA A C 1
ATOM 1224 O O . ALA A 1 167 ? -13.249 -4.193 6.457 1.00 87.19 167 ALA A O 1
ATOM 1225 N N . PHE A 1 168 ? -14.653 -2.721 7.427 1.00 88.56 168 PHE A N 1
ATOM 1226 C CA . PHE A 1 168 ? -15.196 -2.195 6.180 1.00 88.56 168 PHE A CA 1
ATOM 1227 C C . PHE A 1 168 ? -14.111 -1.549 5.309 1.00 88.56 168 PHE A C 1
ATOM 1229 O O . PHE A 1 168 ? -13.985 -1.891 4.133 1.00 88.56 168 PHE A O 1
ATOM 1236 N N . ILE A 1 169 ? -13.303 -0.648 5.882 1.00 90.00 169 ILE A N 1
ATOM 1237 C CA . ILE A 1 169 ? -12.290 0.077 5.107 1.00 90.00 169 ILE A CA 1
ATOM 1238 C C . ILE A 1 169 ? -11.169 -0.852 4.629 1.00 90.00 169 ILE A C 1
ATOM 1240 O O . ILE A 1 169 ? -10.772 -0.772 3.467 1.00 90.00 169 ILE A O 1
ATOM 1244 N N . ALA A 1 170 ? -10.723 -1.789 5.476 1.00 88.25 170 ALA A N 1
ATOM 1245 C CA . ALA A 1 170 ? -9.721 -2.780 5.100 1.00 88.25 170 ALA A CA 1
ATOM 1246 C C . ALA A 1 170 ? -10.221 -3.680 3.964 1.00 88.25 170 ALA A C 1
ATOM 1248 O O . ALA A 1 170 ? -9.490 -3.899 3.005 1.00 88.25 170 ALA A O 1
ATOM 1249 N N . ALA A 1 171 ? -11.472 -4.154 4.028 1.00 89.19 171 ALA A N 1
ATOM 1250 C CA . ALA A 1 171 ? -12.055 -4.982 2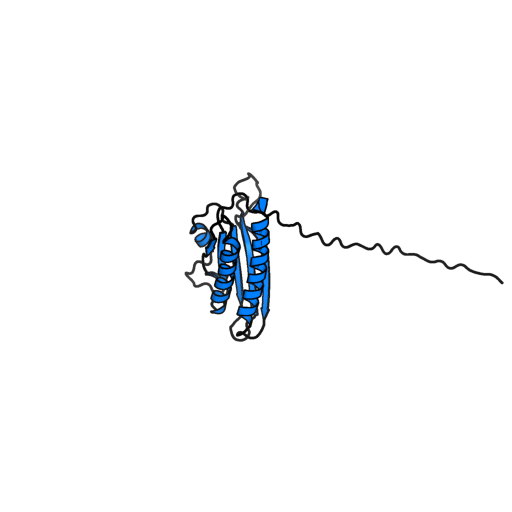.974 1.00 89.19 171 ALA A CA 1
ATOM 1251 C C . ALA A 1 171 ? -12.205 -4.223 1.645 1.00 89.19 171 ALA A C 1
ATOM 1253 O O . ALA A 1 171 ? -11.933 -4.783 0.584 1.00 89.19 171 ALA A O 1
ATOM 1254 N N . ASN A 1 172 ? -12.604 -2.947 1.692 1.00 89.56 172 ASN A N 1
ATOM 1255 C CA . ASN A 1 172 ? -12.724 -2.109 0.498 1.00 89.56 172 ASN A CA 1
ATOM 1256 C C . ASN A 1 172 ? -11.359 -1.894 -0.171 1.00 89.56 172 ASN A C 1
ATOM 1258 O O . ASN A 1 172 ? -11.209 -2.175 -1.361 1.00 89.56 172 ASN A O 1
ATOM 1262 N N . ILE A 1 173 ? -10.348 -1.480 0.601 1.00 91.50 173 ILE A N 1
ATOM 1263 C CA . ILE A 1 173 ? -8.995 -1.308 0.065 1.00 91.50 173 ILE A CA 1
ATOM 1264 C C . ILE A 1 173 ? -8.444 -2.637 -0.433 1.00 91.50 173 ILE A C 1
ATOM 1266 O O . ILE A 1 173 ? -8.038 -2.688 -1.583 1.00 91.50 173 ILE A O 1
ATOM 1270 N N . ALA A 1 174 ? -8.524 -3.723 0.341 1.00 89.62 174 ALA A N 1
ATOM 1271 C CA . ALA A 1 174 ? -8.038 -5.034 -0.090 1.00 89.62 174 ALA A CA 1
ATOM 1272 C C . ALA A 1 174 ? -8.684 -5.495 -1.407 1.00 89.62 174 ALA A C 1
ATOM 1274 O O . ALA A 1 174 ? -7.994 -6.019 -2.278 1.00 89.62 174 ALA A O 1
ATOM 1275 N N . LYS A 1 175 ? -9.987 -5.253 -1.606 1.00 91.06 175 LYS A N 1
ATOM 1276 C CA . LYS A 1 175 ? -10.661 -5.533 -2.883 1.00 91.06 175 LYS A CA 1
ATOM 1277 C C . LYS A 1 175 ? -10.047 -4.732 -4.037 1.00 91.06 175 LYS A C 1
ATOM 1279 O O . LYS A 1 175 ? -9.790 -5.299 -5.095 1.00 91.06 175 LYS A O 1
ATOM 1284 N N . ARG A 1 176 ? -9.807 -3.433 -3.843 1.00 90.06 176 ARG A N 1
ATOM 1285 C CA . ARG A 1 176 ? -9.190 -2.561 -4.859 1.00 90.06 176 ARG A CA 1
ATOM 1286 C C . ARG A 1 176 ? -7.726 -2.908 -5.107 1.00 90.06 176 ARG A C 1
ATOM 1288 O O . ARG A 1 176 ? -7.294 -2.887 -6.249 1.00 90.06 176 ARG A O 1
ATOM 1295 N N . THR A 1 177 ? -6.998 -3.293 -4.064 1.00 89.56 177 THR A N 1
ATOM 1296 C CA . THR A 1 177 ? -5.636 -3.822 -4.140 1.00 89.56 177 THR A CA 1
ATOM 1297 C C . THR A 1 177 ? -5.591 -5.083 -4.989 1.00 89.56 177 THR A C 1
ATOM 1299 O O . THR A 1 177 ? -4.760 -5.167 -5.880 1.00 89.56 177 THR A O 1
ATOM 1302 N N . LYS A 1 178 ? -6.507 -6.038 -4.781 1.00 90.19 178 LYS A N 1
ATOM 1303 C CA . LYS A 1 178 ? -6.581 -7.250 -5.612 1.00 90.19 178 LYS A CA 1
ATOM 1304 C C . LYS A 1 178 ? -6.849 -6.928 -7.085 1.00 90.19 178 LYS A C 1
ATOM 1306 O O . LYS A 1 178 ? -6.239 -7.552 -7.942 1.00 90.19 178 LYS A O 1
ATOM 1311 N N . ALA A 1 179 ? -7.719 -5.956 -7.374 1.00 88.81 179 ALA A N 1
ATOM 1312 C CA . ALA A 1 179 ? -7.968 -5.509 -8.747 1.00 88.81 179 ALA A CA 1
ATOM 1313 C C . ALA A 1 179 ? -6.711 -4.892 -9.381 1.00 88.81 179 ALA A C 1
ATOM 1315 O O . ALA A 1 179 ? -6.286 -5.344 -10.437 1.00 88.81 179 ALA A O 1
ATOM 1316 N N . LEU A 1 180 ? -6.067 -3.955 -8.677 1.00 89.56 180 LEU A N 1
ATOM 1317 C CA . LEU A 1 180 ? -4.808 -3.341 -9.098 1.00 89.56 180 LEU A CA 1
ATOM 1318 C C . LEU A 1 180 ? -3.717 -4.387 -9.361 1.00 89.56 180 LEU A C 1
ATOM 1320 O O . LEU A 1 180 ? -3.055 -4.351 -10.387 1.00 89.56 180 LEU A O 1
ATOM 1324 N N . ILE A 1 181 ? -3.538 -5.348 -8.457 1.00 91.12 181 ILE A N 1
ATOM 1325 C CA . ILE A 1 181 ? -2.542 -6.411 -8.637 1.00 91.12 181 ILE A CA 1
ATOM 1326 C C . ILE A 1 181 ? -2.899 -7.304 -9.823 1.00 91.12 181 ILE A C 1
ATOM 1328 O O . ILE A 1 181 ? -2.005 -7.718 -10.548 1.00 91.12 181 ILE A O 1
ATOM 1332 N N . GLY A 1 182 ? -4.186 -7.573 -10.049 1.00 90.25 182 GLY A N 1
ATOM 1333 C CA . GLY A 1 182 ? -4.643 -8.276 -11.243 1.00 90.25 182 GLY A CA 1
ATOM 1334 C C . GLY A 1 182 ? -4.228 -7.562 -12.530 1.00 90.25 182 GLY A C 1
ATOM 1335 O O . GLY A 1 182 ? -3.730 -8.217 -13.439 1.00 90.25 182 GLY A O 1
ATOM 1336 N N . GLU A 1 183 ? -4.368 -6.236 -12.583 1.00 88.56 183 GLU A N 1
ATOM 1337 C CA . GLU A 1 183 ? -3.912 -5.415 -13.714 1.00 88.56 183 GLU A CA 1
ATOM 1338 C C . GLU A 1 183 ? -2.385 -5.453 -13.867 1.00 88.56 183 GLU A C 1
ATOM 1340 O O . GLU A 1 183 ? -1.891 -5.678 -14.970 1.00 88.56 183 GLU A O 1
ATOM 1345 N N . ILE A 1 184 ? -1.641 -5.320 -12.760 1.00 88.50 184 ILE A N 1
ATOM 1346 C CA . ILE A 1 184 ? -0.172 -5.410 -12.755 1.00 88.50 184 ILE A CA 1
ATOM 1347 C C . ILE A 1 184 ? 0.279 -6.760 -13.314 1.00 88.50 184 ILE A C 1
ATOM 1349 O O . ILE A 1 184 ? 1.062 -6.805 -14.254 1.00 88.50 184 ILE A O 1
ATOM 1353 N N . VAL A 1 185 ? -0.231 -7.861 -12.756 1.00 88.50 185 VAL A N 1
ATOM 1354 C CA . VAL A 1 185 ? 0.153 -9.227 -13.138 1.00 88.50 185 VAL A CA 1
ATOM 1355 C C . VAL A 1 185 ? -0.261 -9.548 -14.573 1.00 88.50 185 VAL A C 1
ATOM 1357 O O . VAL A 1 185 ? 0.463 -10.263 -15.253 1.00 88.50 185 VAL A O 1
ATOM 1360 N N . ALA A 1 186 ? -1.394 -9.029 -15.054 1.00 87.75 186 ALA A N 1
ATOM 1361 C CA . ALA A 1 186 ? -1.815 -9.216 -16.442 1.00 87.75 186 ALA A CA 1
ATOM 1362 C C . ALA A 1 186 ? -0.922 -8.469 -17.448 1.00 87.75 186 ALA A C 1
ATOM 1364 O O . ALA A 1 186 ? -0.846 -8.876 -18.606 1.00 87.75 186 ALA A O 1
ATOM 1365 N N . GLY A 1 187 ? -0.274 -7.382 -17.019 1.00 83.25 187 GLY A N 1
ATOM 1366 C CA . GLY A 1 187 ? 0.667 -6.616 -17.832 1.00 83.25 187 GLY A CA 1
ATOM 1367 C C . GLY A 1 187 ? 2.126 -7.077 -17.746 1.00 83.25 187 GLY A C 1
ATOM 1368 O O . GLY A 1 187 ? 2.958 -6.512 -18.453 1.00 83.25 187 GLY A O 1
ATOM 1369 N N . MET A 1 188 ? 2.446 -8.062 -16.900 1.00 78.31 188 MET A N 1
ATOM 1370 C CA . MET A 1 188 ? 3.775 -8.692 -16.813 1.00 78.31 188 MET A CA 1
ATOM 1371 C C . MET A 1 188 ? 3.959 -9.757 -17.897 1.00 78.31 188 MET A C 1
ATOM 1373 O O . MET A 1 188 ? 5.037 -9.753 -18.534 1.00 78.31 188 MET A O 1
#